Protein AF-A0A813KX90-F1 (afdb_monomer_lite)

Secondary structure (DSSP, 8-state):
------------------SHHHHHHHHHHHHT----TT-TTTS-TTS--HHHHHHHHHHHHHHHHHHHHHHHHHHHSTT-PPPPTTTHHHHHHHHHHHHHHHHHHHHHHHHHHHHHHHHHHHHHHHHS-HHHHHHHHHHHHHHHHHHHHHHHHHHHHHHTTSS--PPPP-------------------

Sequence (188 aa):
DGEAGAAPAADAKDTSDGGWKGFCTAFASILGRELETTAATEAPVLVETKIAQNLKDKKSEYKEKKILAAAAKAAKDAGHEKPDIMQKNFEMQFRKHATEGVVRLFNAVRDYQAHSQDDVQKMELKKLHISKRAKVITESSKEKFEHIWKKEKDAKTKKTSQSKVKPKTEQSADGDGAEGHDQLDEFA

Radius of gyration: 48.42 Å; chains: 1; bounding box: 92×61×140 Å

Foldseek 3Di:
DDDDDDDDDDPPDDDPPCDPVVVVVVVCVVVPDDDPCPDPVPHPPPDCDPVNVVVVVVVVVVVVVVVVVVVVVCVVCVVPDDDDPVCVVVVVVVVVVVVVVVVVVVVVVVVCVVVVVVVVVVVVLVPDDPVVSVVVVVVVVVVVVVVVVVVVVVVVVVVVVPPPDDDDDDDDDDDDDDDDDDDDDDDD

Organism: Polarella glacialis (NCBI:txid89957)

Structure (mmCIF, N/CA/C/O backbone):
data_AF-A0A813KX90-F1
#
_entry.id   AF-A0A813KX90-F1
#
loop_
_atom_site.group_PDB
_atom_site.id
_atom_site.type_symbol
_atom_site.label_atom_id
_atom_site.label_alt_id
_atom_site.label_comp_id
_atom_site.label_asym_id
_atom_site.label_entity_id
_atom_site.label_seq_id
_atom_site.pdbx_PDB_ins_code
_atom_site.Cartn_x
_atom_site.Cartn_y
_atom_site.Cartn_z
_atom_site.occupancy
_atom_site.B_iso_or_equiv
_atom_site.auth_seq_id
_atom_site.auth_comp_id
_atom_site.auth_asym_id
_atom_site.auth_atom_id
_atom_site.pdbx_PDB_model_num
ATOM 1 N N . ASP A 1 1 ? -54.598 30.641 94.218 1.00 35.16 1 ASP A N 1
ATOM 2 C CA . ASP A 1 1 ? -54.280 29.381 94.922 1.00 35.16 1 ASP A CA 1
ATOM 3 C C . ASP A 1 1 ? -54.255 28.276 93.878 1.00 35.16 1 ASP A C 1
ATOM 5 O O . ASP A 1 1 ? -55.253 28.112 93.194 1.00 35.16 1 ASP A O 1
ATOM 9 N N . GLY A 1 2 ? -53.076 27.833 93.431 1.00 40.44 2 GLY A N 1
ATOM 10 C CA . GLY A 1 2 ? -52.381 26.657 93.985 1.00 40.44 2 GLY A CA 1
ATOM 11 C C . GLY A 1 2 ? -53.021 25.404 93.368 1.00 40.44 2 GLY A C 1
ATOM 12 O O . GLY A 1 2 ? -54.197 25.174 93.588 1.00 40.44 2 GLY A O 1
ATOM 13 N N . GLU A 1 3 ? -52.384 24.639 92.485 1.00 35.28 3 GLU A N 1
ATOM 14 C CA . GLU A 1 3 ? -51.196 23.828 92.755 1.00 35.28 3 GLU A CA 1
ATOM 15 C C . GLU A 1 3 ? -50.553 23.354 91.431 1.00 35.28 3 GLU A C 1
ATOM 17 O O . GLU A 1 3 ? -51.183 23.326 90.374 1.00 35.28 3 GLU A O 1
ATOM 22 N N . ALA A 1 4 ? -49.267 23.024 91.499 1.00 41.34 4 ALA A N 1
ATOM 23 C CA . ALA A 1 4 ? -48.385 22.691 90.394 1.00 41.34 4 ALA A CA 1
ATOM 24 C C . ALA A 1 4 ? -48.363 21.191 90.038 1.00 41.34 4 ALA A C 1
ATOM 26 O O . ALA A 1 4 ? -48.502 20.343 90.907 1.00 41.34 4 ALA A O 1
ATOM 27 N N . GLY A 1 5 ? -47.995 20.905 88.781 1.00 37.00 5 GLY A N 1
ATOM 28 C CA . GLY A 1 5 ? -47.030 19.851 88.437 1.00 37.00 5 GLY A CA 1
ATOM 29 C C . GLY A 1 5 ? -47.553 18.446 88.111 1.00 37.00 5 GLY A C 1
ATOM 30 O O . GLY A 1 5 ? -48.056 17.752 88.980 1.00 37.00 5 GLY A O 1
ATOM 31 N N . ALA A 1 6 ? -47.272 17.977 86.887 1.00 32.94 6 ALA A N 1
ATOM 32 C CA . ALA A 1 6 ? -46.741 16.629 86.632 1.00 32.94 6 ALA A CA 1
ATOM 33 C C . ALA A 1 6 ? -46.238 16.511 85.177 1.00 32.94 6 ALA A C 1
ATOM 35 O O . ALA A 1 6 ? -46.964 16.791 84.226 1.00 32.94 6 ALA A O 1
ATOM 36 N N . ALA A 1 7 ? -44.973 16.120 85.020 1.00 38.50 7 ALA A N 1
ATOM 37 C CA . ALA A 1 7 ? -44.307 15.837 83.748 1.00 38.50 7 ALA A CA 1
ATOM 38 C C . ALA A 1 7 ? -44.857 14.559 83.069 1.00 38.50 7 ALA A C 1
ATOM 40 O O . ALA A 1 7 ? -45.341 13.673 83.775 1.00 38.50 7 ALA A O 1
ATOM 41 N N . PRO A 1 8 ? -44.730 14.394 81.736 1.00 44.03 8 PRO A N 1
ATOM 42 C CA . PRO A 1 8 ? -45.035 13.127 81.084 1.00 44.03 8 PRO A CA 1
ATOM 43 C C . PRO A 1 8 ? -43.882 12.144 81.322 1.00 44.03 8 PRO A C 1
ATOM 45 O O . PRO A 1 8 ? -42.837 12.205 80.671 1.00 44.03 8 PRO A O 1
ATOM 48 N N . ALA A 1 9 ? -44.064 11.255 82.295 1.00 37.97 9 ALA A N 1
ATOM 49 C CA . ALA A 1 9 ? -43.235 10.073 82.448 1.00 37.97 9 ALA A CA 1
ATOM 50 C C . ALA A 1 9 ? -43.545 9.082 81.319 1.00 37.97 9 ALA A C 1
ATOM 52 O O . ALA A 1 9 ? -44.685 8.929 80.888 1.00 37.97 9 ALA A O 1
ATOM 53 N N . ALA A 1 10 ? -42.486 8.452 80.828 1.00 46.16 10 ALA A N 1
ATOM 54 C CA . ALA A 1 10 ? -42.504 7.465 79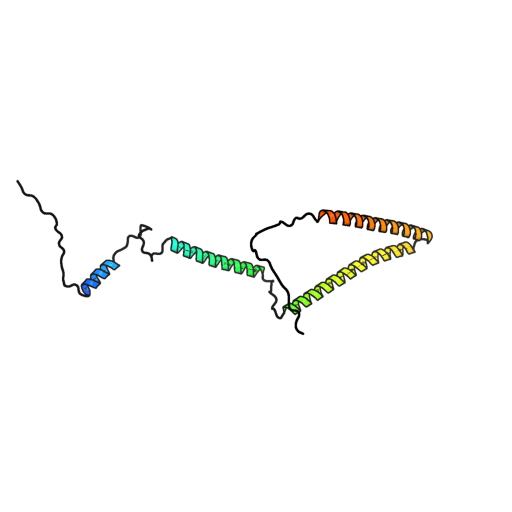.772 1.00 46.16 10 ALA A CA 1
ATOM 55 C C . ALA A 1 10 ? -43.374 6.254 80.141 1.00 46.16 10 ALA A C 1
ATOM 57 O O . ALA A 1 10 ? -43.021 5.492 81.037 1.00 46.16 10 ALA A O 1
ATOM 58 N N . ASP A 1 11 ? -44.448 6.027 79.388 1.00 41.91 11 ASP A N 1
ATOM 59 C CA . ASP A 1 11 ? -45.139 4.741 79.374 1.00 41.91 11 ASP A CA 1
ATOM 60 C C . ASP A 1 11 ? -44.550 3.866 78.266 1.00 41.91 11 ASP A C 1
ATOM 62 O O . ASP A 1 11 ? -45.008 3.821 77.120 1.00 41.91 11 ASP A O 1
ATOM 66 N N . ALA A 1 12 ? -43.486 3.158 78.646 1.00 50.41 12 ALA A N 1
ATOM 67 C CA . ALA A 1 12 ? -43.117 1.892 78.043 1.00 50.41 12 ALA A CA 1
ATOM 68 C C . ALA A 1 12 ? -44.299 0.928 78.222 1.00 50.41 12 ALA A C 1
ATOM 70 O O . ALA A 1 12 ? -44.478 0.321 79.275 1.00 50.41 12 ALA A O 1
ATOM 71 N N . LYS A 1 13 ? -45.148 0.821 77.198 1.00 44.22 13 LYS A N 1
ATOM 72 C CA . LYS A 1 13 ? -46.241 -0.147 77.197 1.00 44.22 13 LYS A CA 1
ATOM 73 C C . LYS A 1 13 ? -45.701 -1.502 76.748 1.00 44.22 13 LYS A C 1
ATOM 75 O O . LYS A 1 13 ? -45.697 -1.817 75.558 1.00 44.22 13 LYS A O 1
ATOM 80 N N . ASP A 1 14 ? -45.243 -2.290 77.717 1.00 51.09 14 ASP A N 1
ATOM 81 C CA . ASP A 1 14 ? -45.077 -3.733 77.564 1.00 51.09 14 ASP A CA 1
ATOM 82 C C . ASP A 1 14 ? -46.394 -4.328 77.042 1.00 51.09 14 ASP A C 1
ATOM 84 O O . ASP A 1 14 ? -47.438 -4.267 77.693 1.00 51.09 14 ASP A O 1
ATOM 88 N N . THR A 1 15 ? -46.354 -4.881 75.831 1.00 50.31 15 THR A N 1
ATOM 89 C CA . THR A 1 15 ? -47.410 -5.752 75.302 1.00 50.31 15 THR A CA 1
ATOM 90 C C . THR A 1 15 ? -46.760 -7.046 74.845 1.00 50.31 15 THR A C 1
ATOM 92 O O . THR A 1 15 ? -46.328 -7.224 73.707 1.00 50.31 15 THR A O 1
ATOM 95 N N . SER A 1 16 ? -46.668 -7.964 75.793 1.00 49.59 16 SER A N 1
ATOM 96 C CA . SER A 1 16 ? -46.233 -9.347 75.645 1.00 49.59 16 SER A CA 1
ATOM 97 C C . SER A 1 16 ? -47.267 -10.220 74.907 1.00 49.59 16 SER A C 1
ATOM 99 O O . SER A 1 16 ? -47.582 -11.312 75.358 1.00 49.59 16 SER A O 1
ATOM 101 N N . ASP A 1 17 ? -47.735 -9.772 73.733 1.00 56.12 17 ASP A N 1
ATOM 102 C CA . ASP A 1 17 ? -48.525 -10.568 72.762 1.00 56.12 17 ASP A CA 1
ATOM 103 C C . ASP A 1 17 ? -47.830 -10.664 71.377 1.00 56.12 17 ASP A C 1
ATOM 105 O O . ASP A 1 17 ? -48.421 -10.988 70.342 1.00 56.12 17 ASP A O 1
ATOM 109 N N . GLY A 1 18 ? -46.530 -10.365 71.331 1.00 57.00 18 GLY A N 1
ATOM 110 C CA . GLY A 1 18 ? -45.768 -10.068 70.113 1.00 57.00 18 GLY A CA 1
ATOM 111 C C . GLY A 1 18 ? -45.212 -11.262 69.332 1.00 57.00 18 GLY A C 1
ATOM 112 O O . GLY A 1 18 ? -44.050 -11.230 68.939 1.00 57.00 18 GLY A O 1
ATOM 113 N N . GLY A 1 19 ? -46.011 -12.303 69.074 1.00 76.88 19 GLY A N 1
ATOM 114 C CA . GLY A 1 19 ? -45.659 -13.351 68.100 1.00 76.88 19 GLY A CA 1
ATOM 115 C C . GLY A 1 19 ? -45.580 -12.817 66.656 1.00 76.88 19 GLY A C 1
ATOM 116 O O . GLY A 1 19 ? -45.495 -11.612 66.426 1.00 76.88 19 GLY A O 1
ATOM 117 N N . TRP A 1 20 ? -45.686 -13.698 65.652 1.00 79.69 20 TRP A N 1
ATOM 118 C CA . TRP A 1 20 ? -45.631 -13.369 64.207 1.00 79.69 20 TRP A CA 1
ATOM 119 C C . TRP A 1 20 ? -46.365 -12.071 63.808 1.00 79.69 20 TRP A C 1
ATOM 121 O O . TRP A 1 20 ? -45.881 -11.309 62.978 1.00 79.69 20 TRP A O 1
ATOM 131 N N . LYS A 1 21 ? -47.501 -11.764 64.446 1.00 83.69 21 LYS A N 1
ATOM 132 C CA . LYS A 1 21 ? -48.295 -10.551 64.197 1.00 83.69 21 LYS A CA 1
ATOM 133 C C . LYS A 1 21 ? -47.594 -9.250 64.626 1.00 83.69 21 LYS A C 1
ATOM 135 O O . LYS A 1 21 ? -47.678 -8.257 63.905 1.00 83.69 21 LYS A O 1
ATOM 140 N N . GLY A 1 22 ? -46.872 -9.252 65.748 1.00 88.00 22 GLY A N 1
ATOM 141 C CA . GLY A 1 22 ? -46.043 -8.126 66.194 1.00 88.00 22 GLY A CA 1
ATOM 142 C C . GLY A 1 22 ? -44.834 -7.912 65.282 1.00 88.00 22 GLY A C 1
ATOM 143 O O . GLY A 1 22 ? -44.555 -6.781 64.887 1.00 88.00 22 GLY A O 1
ATOM 144 N N . PHE A 1 23 ? -44.201 -9.005 64.840 1.00 90.19 23 PHE A N 1
ATOM 145 C CA . PHE A 1 23 ? -43.136 -8.968 63.835 1.00 90.19 23 PHE A CA 1
ATOM 146 C C . PHE A 1 23 ? -43.629 -8.407 62.494 1.00 90.19 23 PHE A C 1
ATOM 148 O O . PHE A 1 23 ? -43.021 -7.479 61.973 1.00 90.19 23 PHE A O 1
ATOM 155 N N . CYS A 1 24 ? -44.757 -8.890 61.958 1.00 91.81 24 CYS A N 1
ATOM 156 C CA . CYS A 1 24 ? -45.334 -8.364 60.717 1.00 91.81 24 CYS A CA 1
ATOM 157 C C . CYS A 1 24 ? -45.698 -6.881 60.826 1.00 91.81 24 CYS A C 1
ATOM 159 O O . CYS A 1 24 ? -45.491 -6.139 59.872 1.00 91.81 24 CYS A O 1
ATOM 161 N N . THR A 1 25 ? -46.210 -6.441 61.979 1.00 90.81 25 THR A N 1
ATOM 162 C CA . THR A 1 25 ? -46.576 -5.033 62.200 1.00 90.81 25 THR A CA 1
ATOM 163 C C . THR A 1 25 ? -45.332 -4.142 62.271 1.00 90.81 25 THR A C 1
ATOM 165 O O . THR A 1 25 ? -45.291 -3.090 61.635 1.00 90.81 25 THR A O 1
ATOM 168 N N . ALA A 1 26 ? -44.279 -4.580 62.968 1.00 90.19 26 ALA A N 1
ATOM 169 C CA . ALA A 1 26 ? -42.995 -3.882 62.997 1.00 90.19 26 ALA A CA 1
ATOM 170 C C . ALA A 1 26 ? -42.321 -3.863 61.614 1.00 90.19 26 ALA A C 1
ATOM 172 O O . ALA A 1 26 ? -41.827 -2.826 61.179 1.00 90.19 26 ALA A O 1
ATOM 173 N N . PHE A 1 27 ? -42.351 -4.981 60.889 1.00 90.75 27 PHE A N 1
ATOM 174 C CA . PHE A 1 27 ? -41.769 -5.109 59.556 1.00 90.75 27 PHE A CA 1
ATOM 175 C C . PHE A 1 27 ? -42.500 -4.243 58.521 1.00 90.75 27 PHE A C 1
ATOM 177 O O . PHE A 1 27 ? -41.856 -3.541 57.748 1.00 90.75 27 PHE A O 1
ATOM 184 N N . ALA A 1 28 ? -43.836 -4.213 58.554 1.00 90.88 28 ALA A N 1
ATOM 185 C CA . ALA A 1 28 ? -44.640 -3.320 57.721 1.00 90.88 28 ALA A CA 1
ATOM 186 C C . ALA A 1 28 ? -44.370 -1.840 58.038 1.00 90.88 28 ALA A C 1
ATOM 188 O O . ALA A 1 28 ? -44.288 -1.026 57.123 1.00 90.88 28 ALA A O 1
ATOM 189 N N . SER A 1 29 ? -44.169 -1.500 59.314 1.00 8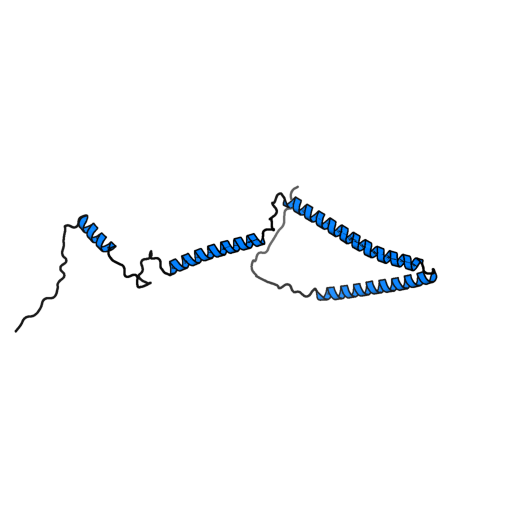9.00 29 SER A N 1
ATOM 190 C CA . SER A 1 29 ? -43.791 -0.146 59.736 1.00 89.00 29 SER A CA 1
ATOM 191 C C . SER A 1 29 ? -42.402 0.256 59.224 1.00 89.00 29 SER A C 1
ATOM 193 O O . SER A 1 29 ? -42.218 1.373 58.751 1.00 89.00 29 SER A O 1
ATOM 195 N N . ILE A 1 30 ? -41.427 -0.659 59.241 1.00 85.31 30 ILE A N 1
ATOM 196 C CA . ILE A 1 30 ? -40.075 -0.406 58.718 1.00 85.31 30 ILE A CA 1
ATOM 197 C C . ILE A 1 30 ? -40.083 -0.270 57.191 1.00 85.31 30 ILE A C 1
ATOM 199 O O . ILE A 1 30 ? -39.446 0.639 56.670 1.00 85.31 30 ILE A O 1
ATOM 203 N N . LEU A 1 31 ? -40.810 -1.133 56.476 1.00 84.62 31 LEU A N 1
ATOM 204 C CA . LEU A 1 31 ? -40.916 -1.066 55.014 1.00 84.62 31 LEU A CA 1
ATOM 205 C C . LEU A 1 31 ? -41.750 0.123 54.518 1.00 84.62 31 LEU A C 1
ATOM 207 O O . LEU A 1 31 ? -41.520 0.599 53.412 1.00 84.62 31 LEU A O 1
ATOM 211 N N . GLY A 1 32 ? -42.717 0.589 55.313 1.00 82.81 32 GLY A N 1
ATOM 212 C CA . GLY A 1 32 ? -43.563 1.740 54.992 1.00 82.81 32 GLY A CA 1
ATOM 213 C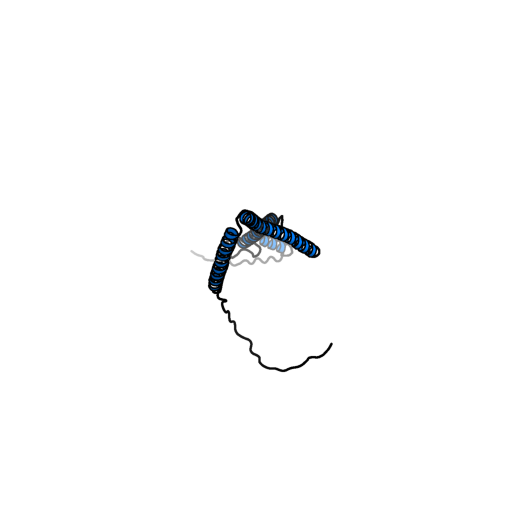 C . GLY A 1 32 ? -42.939 3.099 55.320 1.00 82.81 32 GLY A C 1
ATOM 214 O O . GLY A 1 32 ? -43.542 4.125 55.018 1.00 82.81 32 GLY A O 1
ATOM 215 N N . ARG A 1 33 ? -41.754 3.131 55.945 1.00 82.44 33 ARG A N 1
ATOM 216 C CA . ARG A 1 33 ? -41.008 4.372 56.181 1.00 82.44 33 ARG A CA 1
ATOM 217 C C . ARG A 1 33 ? -40.399 4.860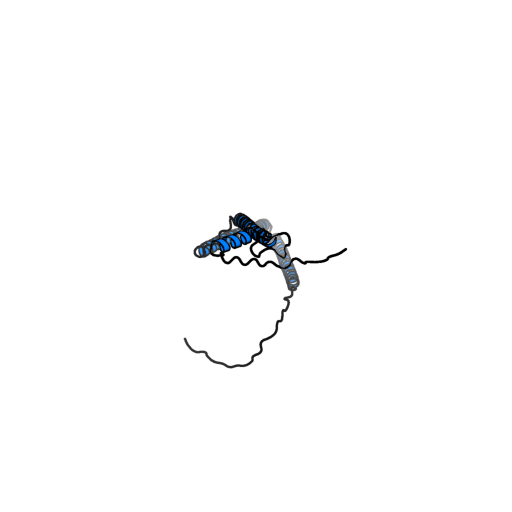 54.872 1.00 82.44 33 ARG A C 1
ATOM 219 O O . ARG A 1 33 ? -39.479 4.245 54.340 1.00 82.44 33 ARG A O 1
ATOM 226 N N . GLU A 1 34 ? -40.894 5.989 54.382 1.00 71.94 34 GLU A N 1
ATOM 227 C CA . GLU A 1 34 ? -40.275 6.698 53.269 1.00 71.94 34 GLU A CA 1
ATOM 228 C C . GLU A 1 34 ? -38.995 7.377 53.771 1.00 71.94 34 GLU A C 1
ATOM 230 O O . GLU A 1 34 ? -39.020 8.192 54.693 1.00 71.94 34 GLU A O 1
ATOM 235 N N . LEU A 1 35 ? -37.850 6.967 53.224 1.00 69.38 35 LEU A N 1
ATOM 236 C CA . LEU A 1 35 ? -36.570 7.596 53.530 1.00 69.38 35 LEU A CA 1
ATOM 237 C C . LEU A 1 35 ? -36.529 8.935 52.796 1.00 69.38 35 LEU A C 1
ATOM 239 O O . LEU A 1 35 ? -36.656 8.964 51.573 1.00 69.38 35 LEU A O 1
ATOM 243 N N . GLU A 1 36 ? -36.340 10.036 53.522 1.00 63.41 36 GLU A N 1
ATOM 244 C CA . GLU A 1 36 ? -36.165 11.359 52.924 1.00 63.41 36 GLU A CA 1
ATOM 245 C C . GLU A 1 36 ? -34.832 11.399 52.154 1.00 63.41 36 GLU A C 1
ATOM 247 O O . GLU A 1 36 ? -33.781 11.774 52.662 1.00 63.41 36 GLU A O 1
ATOM 252 N N . THR A 1 37 ? -34.853 10.976 50.889 1.00 57.12 37 THR A N 1
ATOM 253 C CA . THR A 1 37 ? -33.689 10.867 49.990 1.00 57.12 37 THR A CA 1
ATOM 254 C C . THR A 1 37 ? -33.160 12.225 49.498 1.00 57.12 37 THR A C 1
ATOM 256 O O . THR A 1 37 ? -32.614 12.328 48.399 1.00 57.12 37 THR A O 1
ATOM 259 N N . THR A 1 38 ? -33.356 13.303 50.257 1.00 54.22 38 THR A N 1
ATOM 260 C CA . THR A 1 38 ? -33.074 14.682 49.823 1.00 54.22 38 THR A CA 1
ATOM 261 C C . THR A 1 38 ? -31.615 15.093 50.034 1.00 54.22 38 THR A C 1
ATOM 263 O O . THR A 1 38 ? -31.119 15.956 49.306 1.00 54.22 38 THR A O 1
ATOM 266 N N . ALA A 1 39 ? -30.882 14.438 50.939 1.00 55.88 39 ALA A N 1
ATOM 267 C CA . ALA A 1 39 ? -29.461 14.690 51.166 1.00 55.88 39 ALA A CA 1
ATOM 268 C C . ALA A 1 39 ? -28.592 13.599 50.517 1.00 55.88 39 ALA A C 1
ATOM 270 O O . ALA A 1 39 ? -28.621 12.434 50.906 1.00 55.88 39 ALA A O 1
ATOM 271 N N . ALA A 1 40 ? -27.756 13.987 49.548 1.00 55.81 40 ALA A N 1
ATOM 272 C CA . ALA A 1 40 ? -26.829 13.096 48.837 1.00 55.81 40 ALA A CA 1
ATOM 273 C C . ALA A 1 40 ? -25.830 12.343 49.749 1.00 55.81 40 ALA A C 1
ATOM 275 O O . ALA A 1 40 ? -25.154 11.428 49.287 1.00 55.81 40 ALA A O 1
ATOM 276 N N . THR A 1 41 ? -25.734 12.731 51.021 1.00 56.81 41 THR A N 1
ATOM 277 C CA . THR A 1 41 ? -24.890 12.129 52.059 1.00 56.81 41 THR A CA 1
ATOM 278 C C . THR A 1 41 ? -25.581 11.043 52.894 1.00 56.81 41 THR A C 1
ATOM 280 O O . THR A 1 41 ? -24.869 10.236 53.480 1.00 56.81 41 THR A O 1
ATOM 283 N N . GLU A 1 42 ? -26.919 10.968 52.923 1.00 60.88 42 GLU A N 1
ATOM 284 C CA . GLU A 1 42 ? -27.691 9.956 53.684 1.00 60.88 42 GLU A CA 1
ATOM 285 C C . GLU A 1 42 ? -28.499 8.997 52.788 1.00 60.88 42 GLU A C 1
ATOM 287 O O . GLU A 1 42 ? -29.309 8.202 53.264 1.00 60.88 42 GLU A O 1
ATOM 292 N N . ALA A 1 43 ? -28.285 9.036 51.471 1.00 63.25 43 ALA A N 1
ATOM 293 C CA . ALA A 1 43 ? -28.936 8.098 50.564 1.00 63.25 43 ALA A CA 1
ATOM 294 C C . ALA A 1 43 ? -28.415 6.659 50.799 1.00 63.25 43 ALA A C 1
ATOM 296 O O . ALA A 1 43 ? -27.197 6.446 50.827 1.00 63.25 43 ALA A O 1
ATOM 297 N N . PRO A 1 44 ? -29.299 5.649 50.922 1.00 73.19 44 PRO A N 1
ATOM 298 C CA . PRO A 1 44 ? -28.894 4.250 51.028 1.00 73.19 44 PRO A CA 1
ATOM 299 C C . PRO A 1 44 ? -27.993 3.824 49.863 1.00 73.19 44 PRO A C 1
ATOM 301 O O . PRO A 1 44 ? -28.224 4.206 48.717 1.00 73.19 44 PRO A O 1
ATOM 304 N N . VAL A 1 45 ? -27.003 2.970 50.144 1.00 69.00 45 VAL A N 1
ATOM 305 C CA . VAL A 1 45 ? -25.917 2.568 49.219 1.00 69.00 45 VAL A CA 1
ATOM 306 C C . VAL A 1 45 ? -26.410 2.009 47.870 1.00 69.00 45 VAL A C 1
ATOM 308 O O . VAL A 1 45 ? -25.678 2.038 46.884 1.00 69.00 45 VAL A O 1
ATOM 311 N N . LEU A 1 46 ? -27.651 1.516 47.806 1.00 70.31 46 LEU A N 1
ATOM 312 C CA . LEU A 1 46 ? -28.257 0.921 46.610 1.00 70.31 46 LEU A CA 1
ATOM 313 C C . LEU A 1 46 ? -29.137 1.880 45.789 1.00 70.31 46 LEU A C 1
ATOM 315 O O . LEU A 1 46 ? -29.663 1.469 44.757 1.00 70.31 46 LEU A O 1
ATOM 319 N N . VAL A 1 47 ? -29.313 3.137 46.205 1.00 73.44 47 VAL A N 1
ATOM 320 C CA . VAL A 1 47 ? -30.041 4.127 45.398 1.00 73.44 47 VAL A CA 1
ATOM 321 C C . VAL A 1 47 ? -29.188 4.517 44.192 1.00 73.44 47 VAL A C 1
ATOM 323 O O . VAL A 1 47 ? -27.982 4.743 44.315 1.00 73.44 47 VAL A O 1
ATOM 326 N N . GLU A 1 48 ? -29.808 4.622 43.012 1.00 70.25 48 GLU A N 1
ATOM 327 C CA . GLU A 1 48 ? -29.150 5.152 41.817 1.00 70.25 48 GLU A CA 1
ATOM 328 C C . GLU A 1 48 ? -28.783 6.624 42.032 1.00 70.25 48 GLU A C 1
ATOM 330 O O . GLU A 1 48 ? -29.534 7.549 41.729 1.00 70.25 48 GLU A O 1
ATOM 335 N N . THR A 1 49 ? -27.600 6.857 42.591 1.00 79.75 49 THR A N 1
ATOM 336 C CA . THR A 1 49 ? -27.065 8.205 42.731 1.00 79.75 49 THR A CA 1
ATOM 337 C C . THR A 1 49 ? -26.797 8.798 41.352 1.00 79.75 49 THR A C 1
ATOM 339 O O . THR A 1 49 ? -26.513 8.090 40.379 1.00 79.75 49 THR A O 1
ATOM 342 N N . LYS A 1 50 ? -26.782 10.133 41.276 1.00 76.50 50 LYS A N 1
ATOM 343 C CA . LYS A 1 50 ? -26.382 10.859 40.060 1.00 76.50 50 LYS A CA 1
ATOM 344 C C . LYS A 1 50 ? -25.044 10.348 39.507 1.00 76.50 50 LYS A C 1
ATOM 346 O O . LYS A 1 50 ? -24.850 10.321 38.298 1.00 76.50 50 LYS A O 1
ATOM 351 N N . ILE A 1 51 ? -24.130 9.898 40.370 1.00 77.88 51 ILE A N 1
ATOM 352 C CA . ILE A 1 51 ? -22.830 9.339 39.974 1.00 77.88 51 ILE A CA 1
ATOM 353 C C . ILE A 1 51 ? -22.999 7.997 39.249 1.00 77.88 51 ILE A C 1
ATOM 355 O O . ILE A 1 51 ? -22.375 7.796 38.209 1.00 77.88 51 ILE A O 1
ATOM 359 N N . ALA A 1 52 ? -23.853 7.100 39.752 1.00 79.56 52 ALA A N 1
ATOM 360 C CA . ALA A 1 52 ? -24.125 5.807 39.124 1.00 79.56 52 ALA A CA 1
ATOM 361 C C . ALA A 1 52 ? -24.753 5.966 37.729 1.00 79.56 52 ALA A C 1
ATOM 363 O O . ALA A 1 52 ? -24.335 5.284 36.791 1.00 79.56 52 ALA A O 1
ATOM 364 N N . GLN A 1 53 ? -25.678 6.918 37.573 1.00 81.19 53 GLN A N 1
ATOM 365 C CA . GLN A 1 53 ? -26.288 7.252 36.280 1.00 81.19 53 GLN A CA 1
ATOM 366 C C . GLN A 1 53 ? -25.250 7.808 35.297 1.00 81.19 53 GLN A C 1
ATOM 368 O O . GLN A 1 53 ? -25.043 7.226 34.236 1.00 81.19 53 GLN A O 1
ATOM 373 N N . ASN A 1 54 ? -24.460 8.806 35.711 1.00 84.81 54 ASN A N 1
ATOM 374 C CA . ASN A 1 54 ? -23.367 9.342 34.892 1.00 84.81 54 ASN A CA 1
ATOM 375 C C . ASN A 1 54 ? -22.340 8.268 34.481 1.00 84.81 54 ASN A C 1
ATOM 377 O O . ASN A 1 54 ? -21.765 8.332 33.395 1.00 84.81 54 ASN A O 1
ATOM 381 N N . LEU A 1 55 ? -22.062 7.280 35.340 1.00 83.69 55 LEU A N 1
ATOM 382 C CA . LEU A 1 55 ? -21.156 6.177 35.006 1.00 83.69 55 LEU A CA 1
ATOM 383 C C . LEU A 1 55 ? -21.762 5.227 33.967 1.00 83.69 55 LEU A C 1
ATOM 385 O O . LEU A 1 55 ? -21.036 4.688 33.129 1.00 83.69 55 LEU A O 1
ATOM 389 N N . LYS A 1 56 ? -23.074 4.993 34.041 1.00 86.00 56 LYS A N 1
ATOM 390 C CA . LYS A 1 56 ? -23.823 4.169 33.090 1.00 86.00 56 LYS A CA 1
ATOM 391 C C . LYS A 1 56 ? -23.863 4.843 31.719 1.00 86.00 56 LYS A C 1
ATOM 393 O O . LYS A 1 56 ? -23.525 4.182 30.739 1.00 86.00 56 LYS A O 1
ATOM 398 N N . ASP A 1 57 ? -24.111 6.149 31.687 1.00 87.94 57 ASP A N 1
ATOM 399 C CA . ASP A 1 57 ? -24.150 6.962 30.467 1.00 87.94 57 ASP A CA 1
ATOM 400 C C . ASP A 1 57 ? -22.771 7.051 29.799 1.00 87.94 57 ASP A C 1
ATOM 402 O O . ASP A 1 57 ? -22.613 6.789 28.609 1.00 87.94 57 ASP A O 1
ATOM 406 N N . LYS A 1 58 ? -21.704 7.276 30.576 1.00 89.00 58 LYS A N 1
ATOM 407 C CA . LYS A 1 58 ? -20.329 7.237 30.042 1.00 89.00 58 LYS A CA 1
ATOM 408 C C . LYS A 1 58 ? -19.974 5.873 29.447 1.00 89.00 58 LYS A C 1
ATOM 410 O O . LYS A 1 58 ? -19.248 5.795 28.453 1.00 89.00 58 LYS A O 1
ATOM 415 N N . LYS A 1 59 ? -20.463 4.781 30.046 1.00 91.06 59 LYS A N 1
ATOM 416 C CA . LYS A 1 59 ? -20.241 3.419 29.538 1.00 91.06 59 LYS A CA 1
ATOM 417 C C . LYS A 1 59 ? -21.027 3.149 28.255 1.00 91.06 59 LYS A C 1
ATOM 419 O O . LYS A 1 59 ? -20.481 2.467 27.386 1.00 91.06 59 LYS A O 1
ATOM 424 N N . SER A 1 60 ? -22.264 3.628 28.118 1.00 90.31 60 SER A N 1
ATOM 425 C CA . SER A 1 60 ? -23.026 3.498 26.866 1.00 90.31 60 SER A CA 1
ATOM 426 C C . SER A 1 60 ? -22.411 4.349 25.760 1.00 90.31 60 SER A C 1
ATOM 428 O O . SER A 1 60 ? -22.090 3.805 24.706 1.00 90.31 60 SER A O 1
ATOM 430 N N . GLU A 1 61 ? -22.086 5.613 26.034 1.00 91.19 61 GLU A N 1
ATOM 431 C CA . GLU A 1 61 ? -21.423 6.494 25.069 1.00 91.19 61 GLU A CA 1
ATOM 432 C C . GLU A 1 61 ? -20.096 5.919 24.565 1.00 91.19 61 GLU A C 1
ATOM 434 O O . GLU A 1 61 ? -19.778 6.002 23.380 1.00 91.19 61 GLU A O 1
ATOM 439 N N . TYR A 1 62 ? -19.288 5.332 25.453 1.00 92.00 62 TYR A N 1
ATOM 440 C CA . TYR A 1 62 ? -18.025 4.716 25.054 1.00 92.00 62 TYR A CA 1
ATOM 441 C C . TYR A 1 62 ? -18.245 3.525 24.113 1.00 92.00 62 TYR A C 1
ATOM 443 O O . TYR A 1 62 ? -17.514 3.365 23.133 1.00 92.00 62 TYR A O 1
ATOM 451 N N . LYS A 1 63 ? -19.263 2.696 24.381 1.00 92.88 63 LYS A N 1
ATOM 452 C CA . LYS A 1 63 ? -19.621 1.569 23.510 1.00 92.88 63 LYS A CA 1
ATOM 453 C C . LYS A 1 63 ? -20.085 2.062 22.143 1.00 92.88 63 LYS A C 1
ATOM 455 O O . LYS A 1 63 ? -19.606 1.551 21.136 1.00 92.88 63 LYS A O 1
ATOM 460 N N . GLU A 1 64 ? -20.938 3.077 22.103 1.00 92.75 64 GLU A N 1
ATOM 461 C CA . GLU A 1 64 ? -21.425 3.685 20.862 1.00 92.75 64 GLU A CA 1
ATOM 462 C C . GLU A 1 64 ? -20.280 4.294 20.047 1.00 92.75 64 GLU A C 1
ATOM 464 O O . GLU A 1 64 ? -20.115 3.970 18.870 1.00 92.75 64 GLU A O 1
ATOM 469 N N . LYS A 1 65 ? -19.407 5.083 20.686 1.00 92.00 65 LYS A N 1
ATOM 470 C CA . LYS A 1 65 ? -18.207 5.654 20.055 1.00 92.00 65 LYS A CA 1
ATOM 471 C C . LYS A 1 65 ? -17.284 4.565 19.511 1.00 92.00 65 LYS A C 1
ATOM 473 O O . LYS A 1 65 ? -16.765 4.703 18.406 1.00 92.00 65 LYS A O 1
ATOM 478 N N . LYS A 1 66 ? -17.102 3.460 20.242 1.00 93.62 66 LYS A N 1
ATOM 479 C CA . LYS A 1 66 ? -16.290 2.320 19.793 1.00 93.62 66 LYS A CA 1
ATOM 480 C C . LYS A 1 66 ? -16.898 1.629 18.571 1.00 93.62 66 LYS A C 1
ATOM 482 O O . LYS A 1 66 ? -16.159 1.294 17.649 1.00 93.62 66 LYS A O 1
ATOM 487 N N . ILE A 1 67 ? -18.215 1.434 18.548 1.00 93.69 67 ILE A N 1
ATOM 488 C CA . ILE A 1 67 ? -18.924 0.822 17.416 1.00 93.69 67 ILE A CA 1
ATOM 489 C C . ILE A 1 67 ? -18.833 1.724 16.183 1.00 93.69 67 ILE A C 1
ATOM 491 O O . ILE A 1 67 ? -18.464 1.247 15.113 1.00 93.69 67 ILE A O 1
ATOM 495 N N . LEU A 1 68 ? -19.071 3.029 16.334 1.00 92.50 68 LEU A N 1
ATOM 496 C CA . LEU A 1 68 ? -18.941 3.998 15.243 1.00 92.50 68 LEU A CA 1
ATOM 497 C C . LEU A 1 68 ? -17.508 4.077 14.711 1.00 92.50 68 LEU A C 1
ATOM 499 O O . LEU A 1 68 ? -17.302 4.084 13.500 1.00 92.50 68 LEU A O 1
ATOM 503 N N . ALA A 1 69 ? -16.507 4.083 15.594 1.00 91.75 69 ALA A N 1
ATOM 504 C CA . ALA A 1 69 ? -15.105 4.073 15.191 1.00 91.75 69 ALA A CA 1
ATOM 505 C C . ALA A 1 69 ? -14.732 2.782 14.447 1.00 91.75 69 ALA A C 1
ATOM 507 O O . ALA A 1 69 ? -14.022 2.839 13.444 1.00 91.75 69 ALA A O 1
ATOM 508 N N . ALA A 1 70 ? -15.228 1.627 14.901 1.00 89.50 70 ALA A N 1
ATOM 509 C CA . ALA A 1 70 ? -15.018 0.351 14.226 1.00 89.50 70 ALA A CA 1
ATOM 510 C C . ALA A 1 70 ? -15.698 0.315 12.850 1.00 89.50 70 ALA A C 1
ATOM 512 O O . ALA A 1 70 ? -15.067 -0.099 11.882 1.00 89.50 70 ALA A O 1
ATOM 513 N N . ALA A 1 71 ? -16.933 0.811 12.737 1.00 89.00 71 ALA A N 1
ATOM 514 C CA . ALA A 1 71 ? -17.655 0.911 11.471 1.00 89.00 71 ALA A CA 1
ATOM 515 C C . ALA A 1 71 ? -16.962 1.871 10.489 1.00 89.00 71 ALA A C 1
ATOM 517 O O . ALA A 1 71 ? -16.753 1.532 9.327 1.00 89.00 71 ALA A O 1
ATOM 518 N N . ALA A 1 72 ? -16.523 3.040 10.964 1.00 88.75 72 ALA A N 1
ATOM 519 C CA . ALA A 1 72 ? -15.775 4.001 10.158 1.00 88.75 72 ALA A CA 1
ATOM 520 C C . ALA A 1 72 ? -14.416 3.447 9.709 1.00 88.75 72 ALA A C 1
ATOM 522 O O . ALA A 1 72 ? -13.969 3.730 8.599 1.00 88.75 72 ALA A O 1
ATOM 523 N N . LYS A 1 73 ? -13.752 2.656 10.559 1.00 86.81 73 LYS A N 1
ATOM 524 C CA . LYS A 1 73 ? -12.515 1.965 10.198 1.00 86.81 73 LYS A CA 1
ATOM 525 C C . LYS A 1 73 ? -12.772 0.877 9.153 1.00 86.81 73 LYS A C 1
ATOM 527 O O . LYS A 1 73 ? -12.082 0.861 8.146 1.00 86.81 73 LYS A O 1
ATOM 532 N N . ALA A 1 74 ? -13.801 0.051 9.332 1.00 85.50 74 ALA A N 1
ATOM 533 C CA . ALA A 1 74 ? -14.184 -0.975 8.362 1.00 85.50 74 ALA A CA 1
ATOM 534 C C . ALA A 1 74 ? -14.544 -0.381 6.988 1.00 85.50 74 ALA A C 1
ATOM 536 O O . ALA A 1 74 ? -14.158 -0.934 5.966 1.00 85.50 74 ALA A O 1
ATOM 537 N N . ALA A 1 75 ? -15.211 0.778 6.952 1.00 85.19 75 ALA A N 1
ATOM 538 C CA . ALA A 1 75 ? -15.514 1.480 5.704 1.00 85.19 75 ALA A CA 1
ATOM 539 C C . ALA A 1 75 ? -14.254 1.991 4.979 1.00 85.19 75 ALA A C 1
ATOM 541 O O . ALA A 1 75 ? -14.202 1.979 3.752 1.00 85.19 75 ALA A O 1
ATOM 542 N N . LYS A 1 76 ? -13.229 2.428 5.723 1.00 85.31 76 LYS A N 1
ATOM 543 C CA . LYS A 1 76 ? -11.936 2.859 5.156 1.00 85.31 76 LYS A CA 1
ATOM 544 C C . LYS A 1 76 ? -11.079 1.678 4.706 1.00 85.31 76 LYS A C 1
ATOM 546 O O . LYS A 1 76 ? -10.423 1.761 3.674 1.00 85.31 76 LYS A O 1
ATOM 551 N N . ASP A 1 77 ? -11.126 0.586 5.459 1.00 81.44 77 ASP A N 1
ATOM 552 C CA . ASP A 1 77 ? -10.355 -0.633 5.213 1.00 81.44 77 ASP A CA 1
ATOM 553 C C . ASP A 1 77 ? -11.074 -1.597 4.243 1.00 81.44 77 ASP A C 1
ATOM 555 O O . ASP A 1 77 ? -10.623 -2.723 4.062 1.00 81.44 77 ASP A O 1
ATOM 559 N N . ALA A 1 78 ? -12.156 -1.173 3.574 1.00 74.12 78 ALA A N 1
ATOM 560 C CA . ALA A 1 78 ? -12.962 -2.022 2.685 1.00 74.12 78 ALA A CA 1
ATOM 561 C C . ALA A 1 78 ? -12.173 -2.652 1.516 1.00 74.12 78 ALA A C 1
ATOM 563 O O . ALA A 1 78 ? -12.607 -3.655 0.958 1.00 74.12 78 ALA A O 1
ATOM 564 N N . GLY A 1 79 ? -11.021 -2.082 1.148 1.00 74.06 79 GLY A N 1
ATOM 565 C CA . GLY A 1 79 ? -10.101 -2.640 0.146 1.00 74.06 79 GLY A CA 1
ATOM 566 C C . GLY A 1 79 ? -8.818 -3.247 0.723 1.00 74.06 79 GLY A C 1
ATOM 567 O O . GLY A 1 79 ? -7.941 -3.645 -0.040 1.00 74.06 79 GLY A O 1
ATOM 568 N N . HIS A 1 80 ? -8.659 -3.274 2.048 1.00 77.00 80 HIS A N 1
ATOM 569 C CA . HIS A 1 80 ? -7.477 -3.814 2.711 1.00 77.00 80 HIS A CA 1
ATOM 570 C C . HIS A 1 80 ? -7.768 -5.213 3.256 1.00 77.00 80 HIS A C 1
ATOM 572 O O . HIS A 1 80 ? -8.179 -5.385 4.403 1.00 77.00 80 HIS A O 1
ATOM 578 N N . GLU A 1 81 ? -7.514 -6.227 2.435 1.00 74.25 81 GLU A N 1
ATOM 579 C CA . GLU A 1 81 ? -7.523 -7.614 2.885 1.00 74.25 81 GLU A CA 1
ATOM 580 C C . GLU A 1 81 ? -6.153 -7.973 3.472 1.00 74.25 81 GLU A C 1
ATOM 582 O O . GLU A 1 81 ? -5.111 -7.841 2.821 1.00 74.25 81 GLU A O 1
ATOM 587 N N . LYS A 1 82 ? -6.134 -8.394 4.742 1.00 73.69 82 LYS A N 1
ATOM 588 C CA . LYS A 1 82 ? -4.903 -8.873 5.371 1.00 73.69 82 LYS A CA 1
ATOM 589 C C . LYS A 1 82 ? -4.558 -10.225 4.735 1.00 73.69 82 LYS A C 1
ATOM 591 O O . LYS A 1 82 ? -5.370 -11.138 4.852 1.00 73.69 82 LYS A O 1
ATOM 596 N N . PRO A 1 83 ? -3.379 -10.384 4.106 1.00 74.00 83 PRO A N 1
ATOM 597 C CA . PRO A 1 83 ? -3.047 -11.626 3.424 1.00 74.00 83 PRO A CA 1
ATOM 598 C C . PRO A 1 83 ? -3.010 -12.781 4.423 1.00 74.00 83 PRO A C 1
ATOM 600 O O . PRO A 1 83 ? -2.333 -12.695 5.455 1.00 74.00 83 PRO A O 1
ATOM 603 N N . ASP A 1 84 ? -3.728 -13.854 4.097 1.00 76.06 84 ASP A N 1
ATOM 604 C CA . ASP A 1 84 ? -3.674 -15.107 4.840 1.00 76.06 84 ASP A CA 1
ATOM 605 C C . ASP A 1 84 ? -2.251 -15.692 4.776 1.00 76.06 84 ASP A C 1
ATOM 607 O O . ASP A 1 84 ? -1.539 -15.560 3.774 1.00 76.06 84 ASP A O 1
ATOM 611 N N . ILE A 1 85 ? -1.805 -16.330 5.857 1.00 71.25 85 ILE A N 1
ATOM 612 C CA . ILE A 1 85 ? -0.430 -16.816 6.043 1.00 71.25 85 ILE A CA 1
ATOM 613 C C . ILE A 1 85 ? -0.056 -17.803 4.928 1.00 71.25 85 ILE A C 1
ATOM 615 O O . ILE A 1 85 ? 1.078 -17.781 4.447 1.00 71.25 85 ILE A O 1
ATOM 619 N N . MET A 1 86 ? -1.018 -18.603 4.456 1.00 74.56 86 MET A N 1
ATOM 620 C CA . MET A 1 86 ? -0.827 -19.536 3.341 1.00 74.56 86 MET A CA 1
ATOM 621 C C . MET A 1 86 ? -0.746 -18.836 1.973 1.00 74.56 86 MET A C 1
ATOM 623 O O . MET A 1 86 ? -0.019 -19.294 1.093 1.00 74.56 86 MET A O 1
ATOM 627 N N . GLN A 1 87 ? -1.423 -17.698 1.790 1.00 79.19 87 GLN A N 1
ATOM 628 C CA . GLN A 1 87 ? -1.442 -16.941 0.529 1.00 79.19 87 GLN A CA 1
ATOM 629 C C . GLN A 1 87 ? -0.362 -15.853 0.440 1.00 79.19 87 GLN A C 1
ATOM 631 O O . GLN A 1 87 ? -0.088 -15.324 -0.638 1.00 79.19 87 GLN A O 1
ATOM 636 N N . LYS A 1 88 ? 0.323 -15.552 1.548 1.00 81.75 88 LYS A N 1
ATOM 637 C CA . LYS A 1 88 ? 1.383 -14.536 1.619 1.00 81.75 88 LYS A CA 1
ATOM 638 C C . LYS A 1 88 ? 2.505 -14.756 0.598 1.00 81.75 88 LYS A C 1
ATOM 640 O O . LYS A 1 88 ? 3.020 -13.789 0.038 1.00 81.75 88 LYS A O 1
ATOM 645 N N . ASN A 1 89 ? 2.891 -16.009 0.352 1.00 85.69 89 ASN A N 1
ATOM 646 C CA . ASN A 1 89 ? 3.948 -16.330 -0.611 1.00 85.69 89 ASN A CA 1
ATOM 647 C C . ASN A 1 89 ? 3.508 -16.071 -2.057 1.00 85.69 89 ASN A C 1
ATOM 649 O O . ASN A 1 89 ? 4.287 -15.516 -2.831 1.00 85.69 89 ASN A O 1
ATOM 653 N N . PHE A 1 90 ? 2.261 -16.408 -2.392 1.00 87.38 90 PHE A N 1
ATOM 654 C CA . PHE A 1 90 ? 1.681 -16.166 -3.712 1.00 87.38 90 PHE A CA 1
ATOM 655 C C . PHE A 1 90 ? 1.582 -14.664 -4.008 1.00 87.38 90 PHE A C 1
ATOM 657 O O . PHE A 1 90 ? 2.092 -14.196 -5.022 1.00 87.38 90 PHE A O 1
ATOM 664 N N . GLU A 1 91 ? 1.043 -13.888 -3.068 1.00 85.50 91 GLU A N 1
ATOM 665 C CA . GLU A 1 91 ? 0.930 -12.429 -3.185 1.00 85.50 91 GLU A CA 1
ATOM 666 C C . GLU A 1 91 ? 2.308 -11.751 -3.302 1.00 85.50 91 GLU A C 1
ATOM 668 O O . GLU A 1 91 ? 2.514 -10.835 -4.099 1.00 85.50 91 GLU A O 1
ATOM 673 N N . MET A 1 92 ? 3.302 -12.227 -2.549 1.00 89.00 92 MET A N 1
ATOM 674 C CA . MET A 1 92 ? 4.674 -11.725 -2.642 1.00 89.00 92 MET A CA 1
ATOM 675 C C . MET A 1 92 ? 5.312 -12.020 -4.005 1.00 89.00 92 MET A C 1
ATOM 677 O O . MET A 1 92 ? 6.003 -11.158 -4.548 1.00 89.00 92 MET A O 1
ATOM 681 N N . GLN A 1 93 ? 5.103 -13.214 -4.562 1.00 92.38 93 GLN A N 1
ATOM 682 C CA . GLN A 1 93 ? 5.576 -13.557 -5.906 1.00 92.38 93 GLN A CA 1
ATOM 683 C C . GLN A 1 93 ? 4.857 -12.733 -6.977 1.00 92.38 93 GLN A C 1
ATOM 685 O O . GLN A 1 93 ? 5.506 -12.208 -7.880 1.00 92.38 93 GLN A O 1
ATOM 690 N N . PHE A 1 94 ? 3.547 -12.534 -6.836 1.00 91.19 94 PHE A N 1
ATOM 691 C CA . PHE A 1 94 ? 2.769 -11.709 -7.751 1.00 91.19 94 PHE A CA 1
ATOM 692 C C . PHE A 1 94 ? 3.274 -10.261 -7.779 1.00 91.19 94 PHE A C 1
ATOM 694 O O . PHE A 1 94 ? 3.540 -9.713 -8.849 1.00 91.19 94 PHE A O 1
ATOM 701 N N . ARG A 1 95 ? 3.521 -9.664 -6.606 1.00 91.81 95 ARG A N 1
ATOM 702 C CA . ARG A 1 95 ? 4.134 -8.330 -6.501 1.00 91.81 95 ARG A CA 1
ATOM 703 C C . ARG A 1 95 ? 5.494 -8.270 -7.180 1.00 91.81 95 ARG A C 1
ATOM 705 O O . ARG A 1 95 ? 5.749 -7.320 -7.914 1.00 91.81 95 ARG A O 1
ATOM 712 N N . LYS A 1 96 ? 6.348 -9.276 -6.971 1.00 95.56 96 LYS A N 1
ATOM 713 C CA . LYS A 1 96 ? 7.659 -9.351 -7.630 1.00 95.56 96 LYS A CA 1
ATOM 714 C C . LYS A 1 96 ? 7.508 -9.339 -9.148 1.00 95.56 96 LYS A C 1
ATOM 716 O O . LYS A 1 96 ? 8.052 -8.439 -9.778 1.00 95.56 96 LYS A O 1
ATOM 721 N N . HIS A 1 97 ? 6.693 -10.220 -9.720 1.00 96.06 97 HIS A N 1
ATOM 722 C CA . HIS A 1 97 ? 6.488 -10.269 -11.169 1.00 96.06 97 HIS A CA 1
ATOM 723 C C . HIS A 1 97 ? 5.882 -8.985 -11.744 1.00 96.06 97 HIS A C 1
ATOM 725 O O . HIS A 1 97 ? 6.322 -8.510 -12.791 1.00 96.06 97 HIS A O 1
ATOM 731 N N . ALA A 1 98 ? 4.929 -8.367 -11.043 1.00 95.75 98 ALA A N 1
ATOM 732 C CA . ALA A 1 98 ? 4.386 -7.073 -11.443 1.00 95.75 98 ALA A CA 1
ATOM 733 C C . ALA A 1 98 ? 5.477 -5.987 -11.462 1.00 95.75 98 ALA A C 1
ATOM 735 O O . ALA A 1 98 ? 5.597 -5.239 -12.435 1.00 95.75 98 ALA A O 1
ATOM 736 N N . THR A 1 99 ? 6.323 -5.926 -10.428 1.00 96.69 99 THR A N 1
ATOM 737 C CA . THR A 1 99 ? 7.434 -4.963 -10.373 1.00 96.69 99 THR A CA 1
ATOM 738 C C . THR A 1 99 ? 8.513 -5.246 -11.418 1.00 96.69 99 THR A C 1
ATOM 740 O O . THR A 1 99 ? 8.988 -4.309 -12.055 1.00 96.69 99 THR A O 1
ATOM 743 N N . GLU A 1 100 ? 8.854 -6.513 -11.663 1.00 97.00 100 GLU A N 1
ATOM 744 C CA . GLU A 1 100 ? 9.784 -6.932 -12.717 1.00 97.00 100 GLU A CA 1
ATOM 745 C C . GLU A 1 100 ? 9.289 -6.483 -14.095 1.00 97.00 100 GLU A C 1
ATOM 747 O O . GLU A 1 100 ? 10.064 -5.937 -14.881 1.00 97.00 100 GLU A O 1
ATOM 752 N N . GLY A 1 101 ? 7.990 -6.639 -14.375 1.00 96.88 101 GLY A N 1
ATOM 753 C CA . GLY A 1 101 ? 7.370 -6.176 -15.616 1.00 96.88 101 GLY A CA 1
ATOM 754 C C . GLY A 1 101 ? 7.474 -4.660 -15.798 1.00 96.88 101 GLY A C 1
ATOM 755 O O . GLY A 1 101 ? 7.907 -4.194 -16.855 1.00 96.88 101 GLY A O 1
ATOM 756 N N . VAL A 1 102 ? 7.149 -3.886 -14.758 1.00 97.50 102 VAL A N 1
ATOM 757 C CA . VAL A 1 102 ? 7.250 -2.416 -14.788 1.00 97.50 102 VAL A CA 1
ATOM 758 C C . VAL A 1 102 ? 8.694 -1.964 -14.996 1.00 97.50 102 VAL A C 1
ATOM 760 O O . VAL A 1 102 ? 8.950 -1.104 -15.837 1.00 97.50 102 VAL A O 1
ATOM 763 N N . VAL A 1 103 ? 9.651 -2.559 -14.280 1.00 97.69 103 VAL A N 1
ATOM 764 C CA . VAL A 1 103 ? 11.077 -2.225 -14.415 1.00 97.69 103 VAL A CA 1
ATOM 765 C C . VAL A 1 103 ? 11.591 -2.586 -15.806 1.00 97.69 103 VAL A C 1
ATOM 767 O O . VAL A 1 103 ? 12.294 -1.788 -16.423 1.00 97.69 103 VAL A O 1
ATOM 770 N N . ARG A 1 104 ? 11.205 -3.746 -16.346 1.00 97.38 104 ARG A N 1
ATOM 771 C CA . ARG A 1 104 ? 11.585 -4.161 -17.700 1.00 97.38 104 ARG A CA 1
ATOM 772 C C . ARG A 1 104 ? 11.073 -3.183 -18.752 1.00 97.38 104 ARG A C 1
ATOM 774 O O . ARG A 1 104 ? 11.832 -2.815 -19.644 1.00 97.38 104 ARG A O 1
ATOM 781 N N . LEU A 1 105 ? 9.822 -2.739 -18.640 1.00 97.38 105 LEU A N 1
ATOM 782 C CA . LEU A 1 105 ? 9.249 -1.765 -19.566 1.00 97.38 105 LEU A CA 1
ATOM 783 C C . LEU A 1 105 ? 9.913 -0.393 -19.412 1.00 97.38 105 LEU A C 1
ATOM 785 O O . LEU A 1 105 ? 10.248 0.243 -20.406 1.00 97.38 105 LEU A O 1
ATOM 789 N N . PHE A 1 106 ? 10.149 0.048 -18.176 1.00 97.19 106 PHE A N 1
ATOM 790 C CA . PHE A 1 106 ? 10.831 1.308 -17.900 1.00 97.19 106 PHE A CA 1
ATOM 791 C C . PHE A 1 106 ? 12.237 1.326 -18.500 1.00 97.19 106 PHE A C 1
ATOM 793 O O . PHE A 1 106 ? 12.600 2.288 -19.173 1.00 97.19 106 PHE A O 1
ATOM 800 N N . ASN A 1 107 ? 12.998 0.247 -18.314 1.00 95.94 107 ASN A N 1
ATOM 801 C CA . ASN A 1 107 ? 14.329 0.106 -18.890 1.00 95.94 107 ASN A CA 1
ATOM 802 C C . ASN A 1 107 ? 14.263 0.066 -20.421 1.00 95.94 107 ASN A C 1
ATOM 804 O O . ASN A 1 107 ? 14.984 0.814 -21.065 1.00 95.94 107 ASN A O 1
ATOM 808 N N . ALA A 1 108 ? 13.332 -0.690 -21.009 1.00 96.06 108 ALA A N 1
ATOM 809 C CA . ALA A 1 108 ? 13.153 -0.729 -22.461 1.00 96.06 108 ALA A CA 1
ATOM 810 C C . ALA A 1 108 ? 12.809 0.650 -23.056 1.00 96.06 108 ALA A C 1
ATOM 812 O O . ALA A 1 108 ? 13.343 1.034 -24.095 1.00 96.06 108 ALA A O 1
ATOM 813 N N . VAL A 1 109 ? 11.950 1.426 -22.389 1.00 95.50 109 VAL A N 1
ATOM 814 C CA . VAL A 1 109 ? 11.602 2.793 -22.808 1.00 95.50 109 VAL A CA 1
ATOM 815 C C . VAL A 1 109 ? 12.800 3.730 -22.664 1.00 95.50 109 VAL A C 1
ATOM 817 O O . VAL A 1 109 ? 13.050 4.544 -23.553 1.00 95.50 109 VAL A O 1
ATOM 820 N N . ARG A 1 110 ? 13.558 3.620 -21.568 1.00 94.25 110 ARG A N 1
ATOM 821 C CA . ARG A 1 110 ? 14.778 4.409 -21.349 1.00 94.25 110 ARG A CA 1
ATOM 822 C C . ARG A 1 110 ? 15.835 4.112 -22.400 1.00 94.25 110 ARG A C 1
ATOM 824 O O . ARG A 1 110 ? 16.398 5.051 -22.960 1.00 94.25 110 ARG A O 1
ATOM 831 N N . ASP A 1 111 ? 16.041 2.839 -22.709 1.00 93.44 111 ASP A N 1
ATOM 832 C CA . ASP A 1 111 ? 16.978 2.401 -23.733 1.00 93.44 111 ASP A CA 1
ATOM 833 C C . ASP A 1 111 ? 16.531 2.886 -25.110 1.00 93.44 111 ASP A C 1
ATOM 835 O O . ASP A 1 111 ? 17.344 3.446 -25.839 1.00 93.44 111 ASP A O 1
ATOM 839 N N . TYR A 1 112 ? 15.246 2.773 -25.454 1.00 90.88 112 TYR A N 1
ATOM 840 C CA . TYR A 1 112 ? 14.716 3.292 -26.716 1.00 90.88 112 TYR A CA 1
ATOM 841 C C . TYR A 1 112 ? 14.919 4.806 -26.852 1.00 90.88 112 TYR A C 1
ATOM 843 O O . TYR A 1 112 ? 15.353 5.286 -27.897 1.00 90.88 112 TYR A O 1
ATOM 851 N N . GLN A 1 113 ? 14.664 5.575 -25.792 1.00 89.62 113 GLN A N 1
ATOM 852 C CA . GLN A 1 113 ? 14.890 7.021 -25.800 1.00 89.62 113 GLN A CA 1
ATOM 853 C C . GLN A 1 113 ? 16.374 7.365 -25.972 1.00 89.62 113 GLN A C 1
ATOM 855 O O . GLN A 1 113 ? 16.698 8.224 -26.790 1.00 89.62 113 GLN A O 1
ATOM 860 N N . ALA A 1 114 ? 17.273 6.668 -25.273 1.00 85.62 114 ALA A N 1
ATOM 861 C CA . ALA A 1 114 ? 18.715 6.864 -25.409 1.00 85.62 114 ALA A CA 1
ATOM 862 C C . ALA A 1 114 ? 19.218 6.510 -26.822 1.00 85.62 114 ALA A C 1
ATOM 864 O O . ALA A 1 114 ? 19.881 7.321 -27.466 1.00 85.62 114 ALA A O 1
ATOM 865 N N . HIS A 1 115 ? 18.832 5.343 -27.344 1.00 82.69 115 HIS A N 1
ATOM 866 C CA . HIS A 1 115 ? 19.249 4.886 -28.670 1.00 82.69 115 HIS A CA 1
ATOM 867 C C . HIS A 1 115 ? 18.633 5.721 -29.793 1.00 82.69 115 HIS A C 1
ATOM 869 O O . HIS A 1 115 ? 19.316 6.007 -30.768 1.00 82.69 115 HIS A O 1
ATOM 875 N N . SER A 1 116 ? 17.383 6.178 -29.663 1.00 75.50 116 SER A N 1
ATOM 876 C CA . SER A 1 116 ? 16.763 7.054 -30.667 1.00 75.50 116 SER A CA 1
ATOM 877 C C . SER A 1 116 ? 17.495 8.393 -30.799 1.00 75.50 116 SER A C 1
ATOM 879 O O . SER A 1 116 ? 17.698 8.863 -31.916 1.00 75.50 116 SER A O 1
ATOM 881 N N . GLN A 1 117 ? 17.964 8.982 -29.693 1.00 72.69 117 GLN A N 1
ATOM 882 C CA . GLN A 1 117 ? 18.790 10.191 -29.745 1.00 72.69 117 GLN A CA 1
ATOM 883 C C . GLN A 1 117 ? 20.148 9.920 -30.398 1.00 72.69 117 GLN A C 1
ATOM 885 O O . GLN A 1 117 ? 20.591 10.701 -31.242 1.00 72.69 117 GLN A O 1
ATOM 890 N N . ASP A 1 118 ? 20.784 8.802 -30.055 1.00 73.44 118 ASP A N 1
ATOM 891 C CA . ASP A 1 118 ? 22.068 8.414 -30.636 1.00 73.44 118 ASP A CA 1
ATOM 892 C C . ASP A 1 118 ? 21.955 8.083 -32.128 1.00 73.44 118 ASP A C 1
ATOM 894 O O . ASP A 1 118 ? 22.842 8.422 -32.909 1.00 73.44 118 ASP A O 1
ATOM 898 N N . ASP A 1 119 ? 20.876 7.440 -32.561 1.00 73.00 119 ASP A N 1
ATOM 899 C CA . ASP A 1 119 ? 20.676 7.060 -33.956 1.00 73.00 119 ASP A CA 1
ATOM 900 C C . ASP A 1 119 ? 20.305 8.263 -34.824 1.00 73.00 119 ASP A C 1
ATOM 902 O O . ASP A 1 119 ? 20.816 8.374 -35.941 1.00 73.00 119 ASP A O 1
ATOM 906 N N . VAL A 1 120 ? 19.531 9.218 -34.298 1.00 71.69 120 VAL A N 1
ATOM 907 C CA . VAL A 1 120 ? 19.317 10.526 -34.941 1.00 71.69 120 VAL A CA 1
ATOM 908 C C . VAL A 1 120 ? 20.652 11.260 -35.103 1.00 71.69 120 VAL A C 1
ATOM 910 O O . VAL A 1 120 ? 20.997 11.645 -36.221 1.00 71.69 120 VAL A O 1
ATOM 913 N N . GLN A 1 121 ? 21.473 11.338 -34.049 1.00 71.88 121 GLN A N 1
ATOM 914 C CA . GLN A 1 121 ? 22.810 11.944 -34.123 1.00 71.88 121 GLN A CA 1
ATOM 915 C C . GLN A 1 121 ? 23.711 11.223 -35.137 1.00 71.88 121 GLN A C 1
ATOM 917 O O . GLN A 1 121 ? 24.380 11.861 -35.948 1.00 71.88 121 GLN A O 1
ATOM 922 N N . LYS A 1 122 ? 23.717 9.885 -35.170 1.00 74.25 122 LYS A N 1
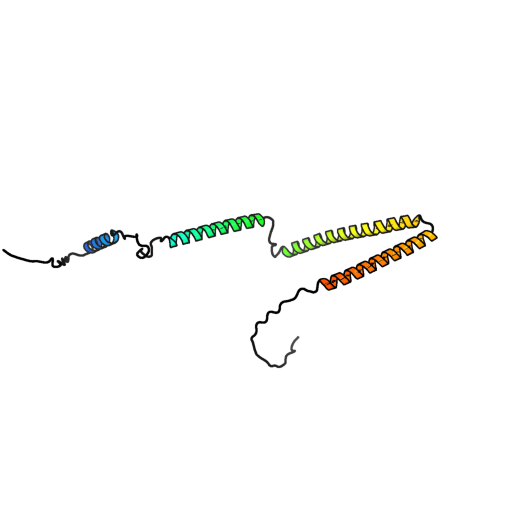ATOM 923 C CA . LYS A 1 122 ? 24.494 9.108 -36.152 1.00 74.25 122 LYS A CA 1
ATOM 924 C C . LYS A 1 122 ? 24.006 9.339 -37.582 1.00 74.25 122 LYS A C 1
ATOM 926 O O . LYS A 1 122 ? 24.835 9.394 -38.491 1.00 74.25 122 LYS A O 1
ATOM 931 N N . MET A 1 123 ? 22.698 9.458 -37.814 1.00 72.88 123 MET A N 1
ATOM 932 C CA . MET A 1 123 ? 22.146 9.762 -39.139 1.00 72.88 123 MET A CA 1
ATOM 933 C C . MET A 1 123 ? 22.527 11.172 -39.601 1.00 72.88 123 MET A C 1
ATOM 935 O O . MET A 1 123 ? 22.888 11.356 -40.764 1.00 72.88 123 MET A O 1
ATOM 939 N N . GLU A 1 124 ? 22.511 12.156 -38.705 1.00 73.12 124 GLU A N 1
ATOM 940 C CA . GLU A 1 124 ? 22.960 13.523 -38.986 1.00 73.12 124 GLU A CA 1
ATOM 941 C C . GLU A 1 124 ? 24.463 13.574 -39.287 1.00 73.12 124 GLU A C 1
ATOM 943 O O . GLU A 1 124 ? 24.882 14.141 -40.297 1.00 73.12 124 GLU A O 1
ATOM 948 N N . LEU A 1 125 ? 25.280 12.874 -38.496 1.00 72.81 125 LEU A N 1
ATOM 949 C CA . LEU A 1 125 ? 26.721 12.743 -38.722 1.00 72.81 125 LEU A CA 1
ATOM 950 C C . LEU A 1 125 ? 27.039 12.035 -40.047 1.00 72.81 125 LEU A C 1
ATOM 952 O O . LEU A 1 125 ? 28.032 12.370 -40.702 1.00 72.81 125 LEU A O 1
ATOM 956 N N . LYS A 1 126 ? 26.206 11.075 -40.475 1.00 77.38 126 LYS A N 1
ATOM 957 C CA . LYS A 1 126 ? 26.361 10.362 -41.753 1.00 77.38 126 LYS A CA 1
ATOM 958 C C . LYS A 1 126 ? 26.214 11.274 -42.973 1.00 77.38 126 LYS A C 1
ATOM 960 O O . LYS A 1 126 ? 26.916 11.052 -43.956 1.00 77.38 126 LYS A O 1
ATOM 965 N N . LYS A 1 127 ? 25.383 12.317 -42.886 1.00 78.56 127 LYS A N 1
ATOM 966 C CA . LYS A 1 127 ? 25.151 13.306 -43.956 1.00 78.56 127 LYS A CA 1
ATOM 967 C C . LYS A 1 127 ? 26.289 14.326 -44.107 1.00 78.56 127 LYS A C 1
ATOM 969 O O . LYS A 1 127 ? 26.369 15.007 -45.125 1.00 78.56 127 LYS A O 1
ATOM 974 N N . LEU A 1 128 ? 27.177 14.440 -43.117 1.00 79.38 128 LEU A N 1
ATOM 975 C CA . LEU A 1 128 ? 28.301 15.377 -43.129 1.00 79.38 128 LEU A CA 1
ATOM 976 C C . LEU A 1 128 ? 29.561 14.765 -43.764 1.00 79.38 128 LEU A C 1
ATOM 978 O O . LEU A 1 128 ? 29.865 13.585 -43.579 1.00 79.38 128 LEU A O 1
ATOM 982 N N . HIS A 1 129 ? 30.337 15.607 -44.457 1.00 84.06 129 HIS A N 1
ATOM 983 C CA . HIS A 1 129 ? 31.659 15.258 -44.991 1.00 84.06 129 HIS A CA 1
ATOM 984 C C . HIS A 1 129 ? 32.619 14.805 -43.875 1.00 84.06 129 HIS A C 1
ATOM 986 O O . HIS A 1 129 ? 32.568 15.336 -42.762 1.00 84.06 129 HIS A O 1
ATOM 992 N N . ILE A 1 130 ? 33.531 13.871 -44.178 1.00 82.94 130 ILE A N 1
ATOM 993 C CA . ILE A 1 130 ? 34.362 13.156 -43.188 1.00 82.94 130 ILE A CA 1
ATOM 994 C C . ILE A 1 130 ? 35.125 14.100 -42.235 1.00 82.94 130 ILE A C 1
ATOM 996 O O . ILE A 1 130 ? 35.184 13.860 -41.031 1.00 82.94 130 ILE A O 1
ATOM 1000 N N . SER A 1 131 ? 35.625 15.232 -42.748 1.00 80.38 131 SER A N 1
ATOM 1001 C CA . SER A 1 131 ? 36.364 16.229 -41.959 1.00 80.38 131 SER A CA 1
ATOM 1002 C C . SER A 1 131 ? 35.474 17.053 -41.023 1.00 80.38 131 SER A C 1
ATOM 1004 O O . SER A 1 131 ? 35.910 17.438 -39.940 1.00 80.38 131 SER A O 1
ATOM 1006 N N . LYS A 1 132 ? 34.218 17.309 -41.409 1.00 84.50 132 LYS A N 1
ATOM 1007 C CA . LYS A 1 132 ? 33.226 17.989 -40.561 1.00 84.50 132 LYS A CA 1
ATOM 1008 C C . LYS A 1 132 ? 32.709 17.038 -39.486 1.00 84.50 132 LYS A C 1
ATOM 1010 O O . LYS A 1 132 ? 32.571 17.444 -38.339 1.00 84.50 132 LYS A O 1
ATOM 1015 N N . ARG A 1 133 ? 32.524 15.759 -39.831 1.00 84.12 133 ARG A N 1
ATOM 1016 C CA . ARG A 1 133 ? 32.146 14.708 -38.880 1.00 84.12 133 ARG A CA 1
ATOM 1017 C C . ARG A 1 133 ? 33.157 14.588 -37.738 1.00 84.12 133 ARG A C 1
ATOM 1019 O O . ARG A 1 133 ? 32.746 14.565 -36.586 1.00 84.12 133 ARG A O 1
ATOM 1026 N N . ALA A 1 134 ? 34.457 14.561 -38.043 1.00 85.06 134 ALA A N 1
ATOM 1027 C CA . ALA A 1 134 ? 35.498 14.481 -37.017 1.00 85.06 134 ALA A CA 1
ATOM 1028 C C . ALA A 1 134 ? 35.426 15.654 -36.021 1.00 85.06 134 ALA A C 1
ATOM 1030 O O . ALA A 1 134 ? 35.458 15.425 -34.817 1.00 85.06 134 ALA A O 1
ATOM 1031 N N . LYS A 1 135 ? 35.236 16.889 -36.512 1.00 87.88 135 LYS A N 1
ATOM 1032 C CA . LYS A 1 135 ? 35.108 18.087 -35.663 1.00 87.88 135 LYS A CA 1
ATOM 1033 C C . LYS A 1 135 ? 33.881 18.029 -34.751 1.00 87.88 135 LYS A C 1
ATOM 1035 O O . LYS A 1 135 ? 34.011 18.222 -33.546 1.00 87.88 135 LYS A O 1
ATOM 1040 N N . VAL A 1 136 ? 32.720 17.674 -35.302 1.00 86.19 136 VAL A N 1
ATOM 1041 C CA . VAL A 1 136 ? 31.476 17.540 -34.524 1.00 86.19 136 VAL A CA 1
ATOM 1042 C C . VAL A 1 136 ? 31.592 16.426 -33.478 1.00 86.19 136 VAL A C 1
ATOM 1044 O O . VAL A 1 136 ? 31.128 16.582 -32.351 1.00 86.19 136 VAL A O 1
ATOM 1047 N N . ILE A 1 137 ? 32.265 15.314 -33.794 1.00 84.88 137 ILE A N 1
ATOM 1048 C CA . ILE A 1 137 ? 32.530 14.246 -32.818 1.00 84.88 137 ILE A CA 1
ATOM 1049 C C . ILE A 1 137 ? 33.453 14.745 -31.699 1.00 84.88 137 ILE A C 1
ATOM 1051 O O . ILE A 1 137 ? 33.177 14.482 -30.531 1.00 84.88 137 ILE A O 1
ATOM 1055 N N . THR A 1 138 ? 34.522 15.485 -32.013 1.00 87.06 138 THR A N 1
ATOM 1056 C CA . THR A 1 138 ? 35.426 16.026 -30.982 1.00 87.06 138 THR A CA 1
ATOM 1057 C C . THR A 1 138 ? 34.744 17.061 -30.089 1.00 87.06 138 THR A C 1
ATOM 1059 O O . THR A 1 138 ? 34.960 17.061 -28.880 1.00 87.06 138 THR A O 1
ATOM 1062 N N . GLU A 1 139 ? 33.881 17.900 -30.661 1.00 89.06 139 GLU A N 1
ATOM 1063 C CA . GLU A 1 139 ? 33.145 18.9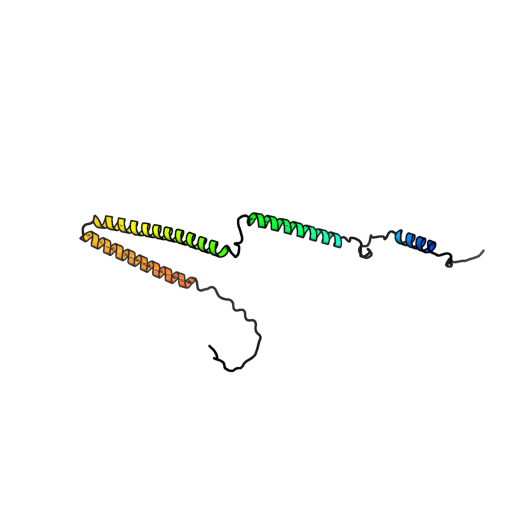40 -29.943 1.00 89.06 139 GLU A CA 1
ATOM 1064 C C . GLU A 1 139 ? 32.057 18.334 -29.047 1.00 89.06 139 GLU A C 1
ATOM 1066 O O . GLU A 1 139 ? 32.071 18.548 -27.837 1.00 89.06 139 GLU A O 1
ATOM 1071 N N . SER A 1 140 ? 31.227 17.433 -29.584 1.00 85.12 140 SER A N 1
ATOM 1072 C CA . SER A 1 140 ? 30.237 16.689 -28.788 1.00 85.12 140 SER A CA 1
ATOM 1073 C C . SER A 1 140 ? 30.870 15.805 -27.704 1.00 85.12 140 SER A C 1
ATOM 1075 O O . SER A 1 140 ? 30.290 15.632 -26.633 1.00 85.12 140 SER A O 1
ATOM 1077 N N . SER A 1 141 ? 32.076 15.269 -27.924 1.00 85.69 141 SER A N 1
ATOM 1078 C CA . SER A 1 141 ? 32.820 14.532 -26.889 1.00 85.69 141 SER A CA 1
ATOM 1079 C C . SER A 1 141 ? 33.307 15.452 -25.768 1.00 85.69 141 SER A C 1
ATOM 1081 O O . SER A 1 141 ? 33.242 15.075 -24.597 1.00 85.69 141 SER A O 1
ATOM 1083 N N . LYS A 1 142 ? 33.745 16.674 -26.101 1.00 92.69 142 LYS A N 1
ATOM 1084 C CA . LYS A 1 142 ? 34.145 17.690 -25.119 1.00 92.69 142 LYS A CA 1
ATOM 1085 C C . LYS A 1 142 ? 32.953 18.153 -24.280 1.00 92.69 142 LYS A C 1
ATOM 1087 O O . LYS A 1 142 ? 33.052 18.200 -23.058 1.00 92.69 142 LYS A O 1
ATOM 1092 N N . GLU A 1 143 ? 31.813 18.417 -24.909 1.00 89.38 143 GLU A N 1
ATOM 1093 C CA . GLU A 1 143 ? 30.578 18.809 -24.222 1.00 89.38 143 GLU A CA 1
ATOM 1094 C C . GLU A 1 143 ? 30.062 17.710 -23.282 1.00 89.38 143 GLU A C 1
ATOM 1096 O O . GLU A 1 143 ? 29.734 17.980 -22.123 1.00 89.38 143 GLU A O 1
ATOM 1101 N N . LYS A 1 144 ? 30.055 16.446 -23.737 1.00 88.25 144 LYS A N 1
ATOM 1102 C CA . LYS A 1 144 ? 29.695 15.286 -22.902 1.00 88.25 144 LYS A CA 1
ATOM 1103 C C . LYS A 1 144 ? 30.641 15.146 -21.706 1.00 88.25 144 LYS A C 1
ATOM 1105 O O . LYS A 1 144 ? 30.177 14.914 -20.589 1.00 88.25 144 LYS A O 1
ATOM 1110 N N . PHE A 1 145 ? 31.945 15.332 -21.916 1.00 91.88 145 PHE A N 1
ATOM 1111 C CA . PHE A 1 145 ? 32.939 15.306 -20.843 1.00 91.88 145 PHE A CA 1
ATOM 1112 C C . PHE A 1 145 ? 32.711 16.424 -19.816 1.00 91.88 145 PHE A C 1
ATOM 1114 O O . PHE A 1 145 ? 32.677 16.159 -18.614 1.00 91.88 145 PHE A O 1
ATOM 1121 N N . GLU A 1 146 ? 32.467 17.657 -20.262 1.00 93.81 146 GLU A N 1
ATOM 1122 C CA . GLU A 1 146 ? 32.155 18.773 -19.365 1.00 93.81 146 GLU A CA 1
ATOM 1123 C C . GLU A 1 146 ? 30.876 18.536 -18.557 1.00 93.81 146 GLU A C 1
ATOM 1125 O O . GLU A 1 146 ? 30.823 18.862 -17.370 1.00 93.81 146 GLU A O 1
ATOM 1130 N N . HIS A 1 147 ? 29.847 17.953 -19.172 1.00 90.06 147 HIS A N 1
ATOM 1131 C CA . HIS A 1 147 ? 28.600 17.630 -18.487 1.00 90.06 147 HIS A CA 1
ATOM 1132 C C . HIS A 1 147 ? 28.800 16.560 -17.400 1.00 90.06 147 HIS A C 1
ATOM 1134 O O . HIS A 1 147 ? 28.299 16.711 -16.284 1.00 90.06 147 HIS A O 1
ATOM 1140 N N . ILE A 1 148 ? 29.569 15.502 -17.687 1.00 92.56 148 ILE A N 1
ATOM 1141 C CA . ILE A 1 148 ? 29.921 14.469 -16.696 1.00 92.56 148 ILE A CA 1
ATOM 1142 C C . ILE A 1 148 ? 30.723 15.088 -15.543 1.00 92.56 148 ILE A C 1
ATOM 1144 O O . ILE A 1 148 ? 30.404 14.849 -14.378 1.00 92.56 148 ILE A O 1
ATOM 1148 N N . TRP A 1 149 ? 31.694 15.949 -15.852 1.00 87.75 149 TRP A N 1
ATOM 1149 C CA . TRP A 1 149 ? 32.531 16.618 -14.855 1.00 87.75 149 TRP A CA 1
ATOM 1150 C C . TRP A 1 149 ? 31.739 17.567 -13.944 1.00 87.75 149 TRP A C 1
ATOM 1152 O O . TRP A 1 149 ? 31.944 17.598 -12.729 1.00 87.75 149 TRP A O 1
ATOM 1162 N N . LYS A 1 150 ? 30.791 18.325 -14.511 1.00 91.12 150 LYS A N 1
ATOM 1163 C CA . LYS A 1 150 ? 29.877 19.196 -13.751 1.00 91.12 150 LYS A CA 1
ATOM 1164 C C . LYS A 1 150 ? 28.959 18.370 -12.844 1.00 91.12 150 LYS A C 1
ATOM 1166 O O . LYS A 1 150 ? 28.887 18.640 -11.649 1.00 91.12 150 LYS A O 1
ATOM 1171 N N . LYS A 1 151 ? 28.373 17.286 -13.366 1.00 87.44 151 LYS A N 1
ATOM 1172 C CA . LYS A 1 151 ? 27.527 16.361 -12.594 1.00 87.44 151 LYS A CA 1
ATOM 1173 C C . LYS A 1 151 ? 28.276 15.715 -11.422 1.00 87.44 151 LYS A C 1
ATOM 1175 O O . LYS A 1 151 ? 27.697 15.549 -10.350 1.00 87.44 151 LYS A O 1
ATOM 1180 N N . GLU A 1 152 ? 29.549 15.361 -11.598 1.00 83.25 152 GLU A N 1
ATOM 1181 C CA . GLU A 1 152 ? 30.373 14.795 -10.524 1.00 83.25 152 GLU A CA 1
ATOM 1182 C C . GLU A 1 152 ? 30.702 15.834 -9.439 1.00 83.25 152 GLU A C 1
ATOM 1184 O O . GLU A 1 152 ? 30.649 15.513 -8.248 1.00 83.25 152 GLU A O 1
ATOM 1189 N N . LYS A 1 153 ? 30.976 17.091 -9.823 1.00 83.75 153 LYS A N 1
ATOM 1190 C CA . LYS A 1 153 ? 31.131 18.194 -8.862 1.00 83.75 153 LYS A CA 1
ATOM 1191 C C . LYS A 1 153 ? 29.856 18.409 -8.053 1.00 83.75 153 LYS A C 1
ATOM 1193 O O . LYS A 1 153 ? 29.932 18.395 -6.828 1.00 83.75 153 LYS A O 1
ATOM 1198 N N . ASP A 1 154 ? 28.701 18.496 -8.708 1.00 78.81 154 ASP A N 1
ATOM 1199 C CA . ASP A 1 154 ? 27.406 18.714 -8.050 1.00 78.81 154 ASP A CA 1
ATOM 1200 C C . ASP A 1 154 ? 27.000 17.552 -7.125 1.00 78.81 154 ASP A C 1
ATOM 1202 O O . ASP A 1 154 ? 26.379 17.753 -6.076 1.00 78.81 154 ASP A O 1
ATOM 1206 N N . ALA A 1 155 ? 27.371 16.317 -7.479 1.00 74.94 155 ALA A N 1
ATOM 1207 C CA . ALA A 1 155 ? 27.158 15.143 -6.636 1.00 74.94 155 ALA A CA 1
ATOM 1208 C C . ALA A 1 155 ? 28.031 15.162 -5.368 1.00 74.94 155 ALA A C 1
ATOM 1210 O O . ALA A 1 155 ? 27.574 14.733 -4.305 1.00 74.94 155 ALA A O 1
ATOM 1211 N N . LYS A 1 156 ? 29.264 15.682 -5.446 1.00 69.00 156 LYS A N 1
ATOM 1212 C CA . LYS A 1 156 ? 30.162 15.836 -4.288 1.00 69.00 156 LYS A CA 1
ATOM 1213 C C . LYS A 1 156 ? 29.680 16.937 -3.337 1.00 69.00 156 LYS A C 1
ATOM 1215 O O . LYS A 1 156 ? 29.690 16.725 -2.126 1.00 69.00 156 LYS A O 1
ATOM 1220 N N . THR A 1 157 ? 29.158 18.054 -3.847 1.00 64.38 157 THR A N 1
ATOM 1221 C CA . THR A 1 157 ? 28.584 19.130 -3.013 1.00 64.38 157 THR A CA 1
ATOM 1222 C C . THR A 1 157 ? 27.310 18.700 -2.284 1.00 64.38 157 THR A C 1
ATOM 1224 O O . THR A 1 157 ? 27.101 19.100 -1.142 1.00 64.38 157 THR A O 1
ATOM 1227 N N . LYS A 1 158 ? 26.473 17.841 -2.882 1.00 60.59 158 LYS A N 1
ATOM 1228 C CA . LYS A 1 158 ? 25.250 17.329 -2.229 1.00 60.59 158 LYS A CA 1
ATOM 1229 C C . LYS A 1 158 ? 25.507 16.294 -1.128 1.00 60.59 158 LYS A C 1
ATOM 1231 O O . LYS A 1 158 ? 24.711 16.194 -0.200 1.00 60.59 158 LYS A O 1
ATOM 1236 N N . LYS A 1 159 ? 26.615 15.544 -1.181 1.00 58.44 159 LYS A N 1
ATOM 1237 C CA . LYS A 1 159 ? 26.970 14.580 -0.120 1.00 58.44 159 LYS A CA 1
ATOM 1238 C C . LYS A 1 159 ? 27.473 15.249 1.164 1.00 58.44 159 LYS A C 1
ATOM 1240 O O . LYS A 1 159 ? 27.296 14.682 2.236 1.00 58.44 159 LYS A O 1
ATOM 1245 N N . THR A 1 160 ? 28.039 16.459 1.088 1.00 56.12 160 THR A N 1
ATOM 1246 C CA . THR A 1 160 ? 28.546 17.169 2.279 1.00 56.12 160 THR A CA 1
ATOM 1247 C C . THR A 1 160 ? 27.457 17.882 3.090 1.00 56.12 160 THR A C 1
ATOM 1249 O O . THR A 1 160 ? 27.702 18.254 4.234 1.00 56.12 160 THR A O 1
ATOM 1252 N N . SER A 1 161 ? 26.258 18.074 2.529 1.00 55.84 161 SER A N 1
ATOM 1253 C CA . SER A 1 161 ? 25.140 18.768 3.185 1.00 55.84 161 SER A CA 1
ATOM 1254 C C . SER A 1 161 ? 24.103 17.837 3.829 1.00 55.84 161 SER A C 1
ATOM 1256 O O . SER A 1 161 ? 23.277 18.313 4.602 1.00 55.84 161 SER A O 1
ATOM 1258 N N . GLN A 1 162 ? 24.157 16.520 3.583 1.00 54.91 162 GLN A N 1
ATOM 1259 C CA . GLN A 1 162 ? 23.222 15.542 4.169 1.00 54.91 162 GLN A CA 1
ATOM 1260 C C . GLN A 1 162 ? 23.743 14.808 5.421 1.00 54.91 162 GLN A C 1
ATOM 1262 O O . GLN A 1 162 ? 22.987 14.073 6.045 1.00 54.91 162 GLN A O 1
ATOM 1267 N N . SER A 1 163 ? 24.993 15.023 5.849 1.00 48.72 163 SER A N 1
ATOM 1268 C CA . SER A 1 163 ? 25.595 14.329 7.004 1.00 48.72 163 SER A CA 1
ATOM 1269 C C . SER A 1 163 ? 25.459 15.055 8.354 1.00 48.72 163 SER A C 1
ATOM 1271 O O . SER A 1 163 ? 26.094 14.660 9.328 1.00 48.72 163 SER A O 1
ATOM 1273 N N . LYS A 1 164 ? 24.619 16.096 8.466 1.00 47.31 164 LYS A N 1
ATOM 1274 C CA . LYS A 1 164 ? 24.418 16.845 9.723 1.00 47.31 164 LYS A CA 1
ATOM 1275 C C . LYS A 1 164 ? 23.007 16.671 10.297 1.00 47.31 164 LYS A C 1
ATOM 1277 O O . LYS A 1 164 ? 22.305 17.646 10.538 1.00 47.31 164 LYS A O 1
ATOM 1282 N N . VAL A 1 165 ? 22.611 15.426 10.563 1.00 42.88 165 VAL A N 1
ATOM 1283 C CA . VAL A 1 165 ? 21.539 15.108 11.522 1.00 42.88 165 VAL A CA 1
ATOM 1284 C C . VAL A 1 165 ? 22.161 14.272 12.641 1.00 42.88 165 VAL A C 1
ATOM 1286 O O . VAL A 1 165 ? 22.667 13.179 12.412 1.00 42.88 165 VAL A O 1
ATOM 1289 N N . LYS A 1 166 ? 22.203 14.860 13.840 1.00 38.84 166 LYS A N 1
ATOM 1290 C CA . LYS A 1 166 ? 22.804 14.314 15.066 1.00 38.84 166 LYS A CA 1
ATOM 1291 C C . LYS A 1 166 ? 22.016 13.088 15.570 1.00 38.84 166 LYS A C 1
ATOM 1293 O O . LYS A 1 166 ? 20.799 13.220 15.696 1.00 38.84 166 LYS A O 1
ATOM 1298 N N . PRO A 1 167 ? 22.652 11.978 15.984 1.00 36.91 167 PRO A N 1
ATOM 1299 C CA . PRO A 1 167 ? 22.048 11.070 16.952 1.00 36.91 167 PRO A CA 1
ATOM 1300 C C . PRO A 1 167 ? 22.222 11.656 18.364 1.00 36.91 167 PRO A C 1
ATOM 1302 O O . PRO A 1 167 ? 23.330 12.002 18.775 1.00 36.91 167 PRO A O 1
ATOM 1305 N N . LYS A 1 168 ? 21.110 11.832 19.088 1.00 37.28 168 LYS A N 1
ATOM 1306 C CA . LYS A 1 168 ? 21.108 12.154 20.520 1.00 37.28 168 LYS A CA 1
ATOM 1307 C C . LYS A 1 168 ? 21.480 10.898 21.309 1.00 37.28 168 LYS A C 1
ATOM 1309 O O . LYS A 1 168 ? 20.817 9.877 21.186 1.00 37.28 168 LYS A O 1
ATOM 1314 N N . THR A 1 169 ? 22.525 11.034 22.115 1.00 30.61 169 THR A N 1
ATOM 1315 C CA . THR A 1 169 ? 22.897 10.176 23.239 1.00 30.61 169 THR A CA 1
ATOM 1316 C C . THR A 1 169 ? 21.806 10.206 24.310 1.00 30.61 169 THR A C 1
ATOM 1318 O O . THR A 1 169 ? 21.491 11.282 24.816 1.00 30.61 169 THR A O 1
ATOM 1321 N N . GLU A 1 170 ? 21.280 9.042 24.687 1.00 35.28 170 GLU A N 1
ATOM 1322 C CA . GLU A 1 170 ? 20.645 8.815 25.988 1.00 35.28 170 GLU A CA 1
ATOM 1323 C C . GLU A 1 170 ? 21.493 7.777 26.733 1.00 35.28 170 GLU A C 1
ATOM 1325 O O . GLU A 1 170 ? 21.656 6.644 26.284 1.00 35.28 170 GLU A O 1
ATOM 1330 N N . GLN A 1 171 ? 22.110 8.223 27.829 1.00 35.66 171 GLN A N 1
ATOM 1331 C CA . GLN A 1 171 ? 22.710 7.389 28.865 1.00 35.66 171 GLN A CA 1
ATOM 1332 C C . GLN A 1 171 ? 21.646 7.149 29.939 1.00 35.66 171 GLN A C 1
ATOM 1334 O O . GLN A 1 171 ? 21.111 8.110 30.491 1.00 35.66 171 GLN A O 1
ATOM 1339 N N . SER A 1 172 ? 21.412 5.889 30.287 1.00 29.48 172 SER A N 1
ATOM 1340 C CA . SER A 1 172 ? 20.966 5.485 31.620 1.00 29.48 172 SER A CA 1
ATOM 1341 C C . SER A 1 172 ? 21.960 4.450 32.133 1.00 29.48 172 SER A C 1
ATOM 1343 O O . SER A 1 172 ? 22.219 3.453 31.459 1.00 29.48 172 SER A O 1
ATOM 1345 N N . ALA A 1 173 ? 22.563 4.766 33.273 1.00 35.19 173 ALA A N 1
ATOM 1346 C CA . ALA A 1 173 ? 23.522 3.948 33.991 1.00 35.19 173 ALA A CA 1
ATOM 1347 C C . ALA A 1 173 ? 22.852 2.767 34.715 1.00 35.19 173 ALA A C 1
ATOM 1349 O O . ALA A 1 173 ? 21.653 2.807 34.983 1.00 35.19 173 ALA A O 1
ATOM 1350 N N . ASP A 1 174 ? 23.696 1.777 35.024 1.00 30.86 174 ASP A N 1
ATOM 1351 C CA . ASP A 1 174 ? 23.756 0.946 36.240 1.00 30.86 174 ASP A CA 1
ATOM 1352 C C . ASP A 1 174 ? 23.730 -0.568 35.970 1.00 30.86 174 ASP A C 1
ATOM 1354 O O . ASP A 1 174 ? 22.748 -1.119 35.477 1.00 30.86 174 ASP A O 1
ATOM 1358 N N . GLY A 1 175 ? 24.831 -1.248 36.326 1.00 29.02 175 GLY A N 1
ATOM 1359 C CA . GLY A 1 175 ? 24.917 -2.713 36.337 1.00 29.02 175 GLY A CA 1
ATOM 1360 C C . GLY A 1 175 ? 26.335 -3.277 36.234 1.00 29.02 175 GLY A C 1
ATOM 1361 O O . GLY A 1 175 ? 26.728 -3.754 35.179 1.00 29.02 175 GLY A O 1
ATOM 1362 N N . ASP A 1 176 ? 27.068 -3.187 37.339 1.00 30.92 176 ASP A N 1
ATOM 1363 C CA . ASP A 1 176 ? 28.425 -3.674 37.629 1.00 30.92 176 ASP A CA 1
ATOM 1364 C C . ASP A 1 176 ? 28.608 -5.208 37.458 1.00 30.92 176 ASP A C 1
ATOM 1366 O O . ASP A 1 176 ? 27.657 -5.961 37.673 1.00 30.92 176 ASP A O 1
ATOM 1370 N N . GLY A 1 177 ? 29.824 -5.679 37.127 1.00 29.45 177 GLY A N 1
ATOM 1371 C CA . GLY A 1 177 ? 30.198 -7.104 37.225 1.00 29.45 177 GLY A CA 1
ATOM 1372 C C . GLY A 1 177 ? 31.243 -7.592 36.214 1.00 29.45 177 GLY A C 1
ATOM 1373 O O . GLY A 1 177 ? 30.902 -8.036 35.121 1.00 29.45 177 GLY A O 1
ATOM 1374 N N . ALA A 1 178 ? 32.517 -7.510 36.595 1.00 36.19 178 ALA A N 1
ATOM 1375 C CA . ALA A 1 178 ? 33.684 -7.970 35.844 1.00 36.19 178 ALA A CA 1
ATOM 1376 C C . ALA A 1 178 ? 33.987 -9.477 36.029 1.00 36.19 178 ALA A C 1
ATOM 1378 O O . ALA A 1 178 ? 33.575 -10.067 37.022 1.00 36.19 178 ALA A O 1
ATOM 1379 N N . GLU A 1 179 ? 34.814 -10.003 35.106 1.00 35.44 179 GLU A N 1
ATOM 1380 C CA . GLU A 1 179 ? 35.572 -11.278 35.149 1.00 35.44 179 GLU A CA 1
ATOM 1381 C C . GLU A 1 179 ? 34.728 -12.561 34.975 1.00 35.44 179 GLU A C 1
ATOM 1383 O O . GLU A 1 179 ? 33.703 -12.744 35.607 1.00 35.44 179 GLU A O 1
ATOM 1388 N N . GLY A 1 180 ? 35.051 -13.549 34.143 1.00 35.69 180 GLY A N 1
ATOM 1389 C CA . GLY A 1 180 ? 36.212 -13.867 33.327 1.00 35.69 180 GLY A CA 1
ATOM 1390 C C . GLY A 1 180 ? 36.192 -15.382 33.046 1.00 35.69 180 GLY A C 1
ATOM 1391 O O . GLY A 1 180 ? 35.664 -16.153 33.843 1.00 35.69 180 GLY A O 1
ATOM 1392 N N . HIS A 1 181 ? 36.844 -15.773 31.952 1.00 37.19 181 HIS A N 1
ATOM 1393 C CA . HIS A 1 181 ? 37.369 -17.111 31.642 1.00 37.19 181 HIS A CA 1
ATOM 1394 C C . HIS A 1 181 ? 36.570 -18.077 30.737 1.00 37.19 181 HIS A C 1
ATOM 1396 O O . HIS A 1 181 ? 35.349 -18.182 30.750 1.00 37.19 181 HIS A O 1
ATOM 1402 N N . ASP A 1 182 ? 37.404 -18.717 29.918 1.00 43.06 182 ASP A N 1
ATOM 1403 C CA . ASP A 1 182 ? 37.295 -19.514 28.702 1.00 43.06 182 ASP A CA 1
ATOM 1404 C C . ASP A 1 182 ? 36.572 -20.868 28.797 1.00 43.06 182 ASP A C 1
ATOM 1406 O O . ASP A 1 182 ? 36.306 -21.382 29.879 1.00 43.06 182 ASP A O 1
ATOM 1410 N N . GLN A 1 183 ? 36.466 -21.486 27.607 1.00 45.09 183 GLN A N 1
ATOM 1411 C CA . GLN A 1 183 ? 36.097 -22.874 27.272 1.00 45.09 183 GLN A CA 1
ATOM 1412 C C . GLN A 1 183 ? 34.575 -23.056 27.124 1.00 45.09 183 GLN A C 1
ATOM 1414 O O . GLN A 1 183 ? 33.803 -22.744 28.016 1.00 45.09 183 GLN A O 1
ATOM 1419 N N . LEU A 1 184 ? 34.047 -23.522 25.990 1.00 44.66 184 LEU A N 1
ATOM 1420 C CA . LEU A 1 184 ? 34.483 -24.686 25.219 1.00 44.66 184 LEU A CA 1
ATOM 1421 C C . LEU A 1 184 ? 34.144 -24.533 23.723 1.00 44.66 184 LEU A C 1
ATOM 1423 O O . LEU A 1 184 ? 32.984 -24.335 23.363 1.00 44.66 184 LEU A O 1
ATOM 1427 N N . ASP A 1 185 ? 35.155 -24.722 22.872 1.00 49.50 185 ASP A N 1
ATOM 1428 C CA . ASP A 1 185 ? 34.991 -25.506 21.647 1.00 49.50 185 ASP A CA 1
ATOM 1429 C C . ASP A 1 185 ? 34.806 -26.966 22.087 1.00 49.50 185 ASP A C 1
ATOM 1431 O O . ASP A 1 185 ? 35.744 -27.542 22.637 1.00 49.50 185 ASP A O 1
ATOM 1435 N N . GLU A 1 186 ? 33.638 -27.574 21.857 1.00 52.03 186 GLU A N 1
ATOM 1436 C CA . GLU A 1 186 ? 33.543 -29.028 21.681 1.00 52.03 186 GLU A CA 1
ATOM 1437 C C . GLU A 1 186 ? 32.210 -29.461 21.038 1.00 52.03 186 GLU A C 1
ATOM 1439 O O . GLU A 1 186 ? 31.126 -29.159 21.532 1.00 52.03 186 GLU A O 1
ATOM 1444 N N . PHE A 1 187 ? 32.365 -30.257 19.975 1.00 40.56 187 PHE A N 1
ATOM 1445 C CA . PHE A 1 187 ? 31.436 -31.198 19.336 1.00 40.56 187 PHE A CA 1
ATOM 1446 C C . PHE A 1 187 ? 30.565 -30.795 18.122 1.00 40.56 187 PHE A C 1
ATOM 1448 O O . PHE A 1 187 ? 29.438 -30.320 18.252 1.00 40.56 187 PHE A O 1
ATOM 1455 N N . ALA A 1 188 ? 31.091 -31.278 16.979 1.00 47.00 188 ALA A N 1
ATOM 1456 C CA . ALA A 1 188 ? 30.459 -31.912 15.806 1.00 47.00 188 ALA A CA 1
ATOM 1457 C C . ALA A 1 188 ? 30.198 -31.047 14.563 1.00 47.00 188 ALA A C 1
ATOM 1459 O O . ALA A 1 188 ? 29.196 -30.302 14.520 1.00 47.00 188 ALA A O 1
#

InterPro domains:
  IPR012459 Ribosomal RNA-processing protein 15 [PF07890] (23-145)
  IPR012459 Ribosomal RNA-processing protein 15 [PTHR13245] (12-169)

pLDDT: mean 72.6, std 20.35, range [29.02, 97.69]